Protein AF-A0A1F9MXN6-F1 (afdb_monomer_lite)

Radius of gyration: 36.16 Å; chains: 1; bounding box: 51×99×86 Å

Secondary structure (DSSP, 8-state):
-GGGSSSTTTT-S-HHHHHHHHHHHHH-HHHHHHHHHHHHHHHHHHHS--PPPPHHHHHHHHHHHHHHHHHHHHHHHHS--------TTGGGSHHHHHHHHHHHHHHHHHHHHH-------PPPP-----PPP----------------PPPP--------------------------------------TT--------------HHHHHHTS-HHHHHHHHHHHHHHHHTTTTSSTT------

Structure (mmCIF, N/CA/C/O backbone):
data_AF-A0A1F9MXN6-F1
#
_entry.id   AF-A0A1F9MXN6-F1
#
loop_
_atom_site.group_PDB
_atom_site.id
_atom_site.type_symbol
_atom_site.label_atom_id
_atom_site.label_alt_id
_atom_site.label_comp_id
_atom_site.label_asym_id
_atom_site.label_entity_id
_atom_site.label_seq_id
_atom_site.pdbx_PDB_ins_code
_atom_site.Cartn_x
_atom_site.Cartn_y
_atom_site.Cartn_z
_atom_site.occupancy
_atom_site.B_iso_or_equiv
_atom_site.auth_seq_id
_atom_site.auth_comp_id
_atom_site.auth_asym_id
_atom_site.auth_atom_id
_atom_site.pdbx_PDB_model_num
ATOM 1 N N . MET A 1 1 ? 7.766 -8.437 19.315 1.00 79.19 1 MET A N 1
ATOM 2 C CA . MET A 1 1 ? 6.301 -8.504 19.088 1.00 79.19 1 MET A CA 1
ATOM 3 C C . MET A 1 1 ? 5.730 -7.128 18.770 1.00 79.19 1 MET A C 1
ATOM 5 O O . MET A 1 1 ? 5.005 -7.044 17.793 1.00 79.19 1 MET A O 1
ATOM 9 N N . GLN A 1 2 ? 6.093 -6.072 19.514 1.00 85.25 2 GLN A N 1
ATOM 10 C CA . GLN A 1 2 ? 5.586 -4.702 19.306 1.00 85.25 2 GLN A CA 1
ATOM 11 C C . GLN A 1 2 ? 5.748 -4.157 17.876 1.00 85.25 2 GLN A C 1
ATOM 13 O O . GLN A 1 2 ? 4.842 -3.487 17.404 1.00 85.25 2 GLN A O 1
ATOM 18 N N . ARG A 1 3 ? 6.822 -4.525 17.160 1.00 93.00 3 ARG A N 1
ATOM 19 C CA . ARG A 1 3 ? 7.052 -4.124 15.758 1.00 93.00 3 ARG A CA 1
ATOM 20 C C . ARG A 1 3 ? 5.885 -4.417 14.802 1.00 93.00 3 ARG A C 1
ATOM 22 O O . ARG A 1 3 ? 5.772 -3.705 13.831 1.00 93.00 3 ARG A O 1
ATOM 29 N N . TRP A 1 4 ? 5.069 -5.443 15.063 1.00 93.06 4 TRP A N 1
ATOM 30 C CA . TRP A 1 4 ? 4.001 -5.897 14.150 1.00 93.06 4 TRP A CA 1
ATOM 31 C C . TRP A 1 4 ? 2.590 -5.473 14.586 1.00 93.06 4 TRP A C 1
ATOM 33 O O . TRP A 1 4 ? 1.588 -5.944 14.044 1.00 93.06 4 TRP A O 1
ATOM 43 N N . LEU A 1 5 ? 2.495 -4.721 15.685 1.00 94.56 5 LEU A N 1
ATOM 44 C CA . LEU A 1 5 ? 1.218 -4.292 16.245 1.00 94.56 5 LEU A CA 1
ATOM 45 C C . LEU A 1 5 ? 0.561 -3.171 15.414 1.00 94.56 5 LEU A C 1
ATOM 47 O O . LEU A 1 5 ? -0.660 -3.247 15.270 1.00 94.56 5 LEU A O 1
ATOM 51 N N . PRO A 1 6 ? 1.316 -2.193 14.857 1.00 94.12 6 PRO A N 1
ATOM 52 C CA . PRO A 1 6 ? 0.780 -1.146 13.985 1.00 94.12 6 PRO A CA 1
ATOM 53 C C . PRO A 1 6 ? 0.104 -1.653 12.712 1.00 94.12 6 PRO A C 1
ATOM 55 O O . PRO A 1 6 ? -0.930 -1.120 12.350 1.00 94.12 6 PRO A O 1
ATOM 58 N 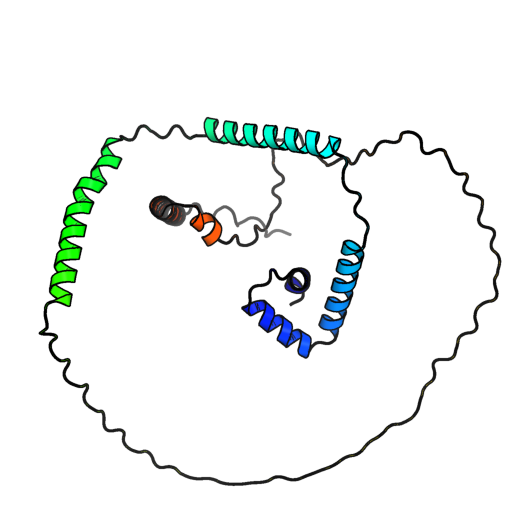N . GLU A 1 7 ? 0.627 -2.707 12.084 1.00 94.19 7 GLU A N 1
ATOM 59 C CA . GLU A 1 7 ? 0.155 -3.217 10.787 1.00 94.19 7 GLU A CA 1
ATOM 60 C C . GLU A 1 7 ? -1.012 -4.218 10.928 1.00 94.19 7 GLU A C 1
ATOM 62 O O . GLU A 1 7 ? -1.694 -4.584 9.968 1.00 94.19 7 GLU A O 1
ATOM 67 N N . TYR A 1 8 ? -1.268 -4.709 12.146 1.00 93.62 8 TYR A N 1
ATOM 68 C CA . TYR A 1 8 ? -2.335 -5.679 12.405 1.00 93.62 8 TYR A CA 1
ATOM 69 C C . TYR A 1 8 ? -3.768 -5.156 12.146 1.00 93.62 8 TYR A C 1
ATOM 71 O O . TYR A 1 8 ? -4.585 -5.940 11.650 1.00 93.62 8 TYR A O 1
ATOM 79 N N . PRO A 1 9 ? -4.133 -3.901 12.488 1.00 93.12 9 PRO A N 1
ATOM 80 C CA . PRO A 1 9 ? -5.442 -3.320 12.184 1.00 93.12 9 PRO A CA 1
ATOM 81 C C . PRO A 1 9 ? -5.695 -3.126 10.687 1.00 93.12 9 PRO A C 1
ATOM 83 O O . PRO A 1 9 ? -6.852 -3.218 10.277 1.00 93.12 9 PRO A O 1
ATOM 86 N N . ASP A 1 10 ? -4.642 -2.887 9.903 1.00 91.75 10 ASP A N 1
ATOM 87 C CA . ASP A 1 10 ? -4.740 -2.623 8.462 1.00 91.75 10 ASP A CA 1
ATOM 88 C C . ASP A 1 10 ? -4.922 -3.914 7.656 1.00 91.75 10 ASP A C 1
ATOM 90 O O . ASP A 1 10 ? -5.572 -3.927 6.615 1.00 91.75 10 ASP A O 1
ATOM 94 N N . GLY A 1 11 ? -4.481 -5.045 8.215 1.00 92.19 11 GLY A N 1
ATOM 95 C CA . GLY A 1 11 ? -4.721 -6.371 7.651 1.00 92.19 11 GLY A CA 1
ATOM 96 C C . GLY A 1 11 ? -3.603 -6.880 6.745 1.00 92.19 11 GLY A C 1
ATOM 97 O O . GLY A 1 11 ? -3.696 -8.024 6.300 1.00 92.19 11 GLY A O 1
ATOM 98 N N . ASP A 1 12 ? -2.531 -6.106 6.581 1.00 93.75 12 ASP A N 1
ATOM 99 C CA . ASP A 1 12 ? -1.395 -6.396 5.694 1.00 93.75 12 ASP A CA 1
ATOM 100 C C . ASP A 1 12 ? -0.398 -7.425 6.261 1.00 93.75 12 ASP A C 1
ATOM 102 O O . ASP A 1 12 ? 0.612 -7.760 5.642 1.00 93.75 12 ASP A O 1
ATOM 106 N N . LEU A 1 13 ? -0.670 -7.986 7.445 1.00 95.44 13 LEU A N 1
ATOM 107 C CA . LEU A 1 13 ? 0.204 -8.986 8.057 1.00 95.44 13 LEU A CA 1
ATOM 108 C C . LEU A 1 13 ? 0.094 -10.365 7.368 1.00 95.44 13 LEU A C 1
ATOM 110 O O . LEU A 1 13 ? -1.014 -10.915 7.287 1.00 95.44 13 LEU A O 1
ATOM 114 N N . PRO A 1 14 ? 1.222 -11.027 7.024 1.00 93.94 14 PRO A N 1
ATOM 115 C CA . PRO A 1 14 ? 1.213 -12.405 6.538 1.00 93.94 14 PRO A CA 1
ATOM 116 C C . PRO A 1 14 ? 0.515 -13.368 7.511 1.00 93.94 14 PRO A C 1
ATOM 118 O O . PRO A 1 14 ? 0.623 -13.238 8.737 1.00 93.94 14 PRO A O 1
ATOM 121 N N . ALA A 1 15 ? -0.161 -14.391 6.976 1.00 93.75 15 ALA A N 1
ATOM 122 C CA . ALA A 1 15 ? -1.022 -15.296 7.750 1.00 93.75 15 ALA A CA 1
ATOM 123 C C . ALA A 1 15 ? -0.316 -15.953 8.955 1.00 93.75 15 ALA A C 1
ATOM 125 O O . ALA A 1 15 ? -0.902 -16.063 10.037 1.00 93.75 15 ALA A O 1
ATOM 126 N N . PHE A 1 16 ? 0.956 -16.334 8.794 1.00 94.44 16 PHE A N 1
ATOM 127 C CA . PHE A 1 16 ? 1.779 -16.898 9.867 1.00 94.44 16 PHE A CA 1
ATOM 128 C C . PHE A 1 16 ? 1.922 -15.935 11.058 1.00 94.44 16 PHE A C 1
ATOM 130 O O . PHE A 1 16 ? 1.649 -16.303 12.206 1.00 94.44 16 PHE A O 1
ATOM 137 N N . TRP A 1 17 ? 2.290 -14.679 10.789 1.00 95.31 17 TRP A N 1
ATOM 138 C CA . TRP A 1 17 ? 2.460 -13.654 11.819 1.00 95.31 17 TRP A CA 1
ATOM 139 C C . TRP A 1 17 ? 1.136 -13.287 12.473 1.00 95.31 17 TRP A C 1
ATOM 141 O O . TRP A 1 17 ? 1.072 -13.161 13.696 1.00 95.31 17 TRP A O 1
ATOM 151 N N . LYS A 1 18 ? 0.057 -13.223 11.687 1.00 96.06 18 LYS A N 1
ATOM 152 C CA . LYS A 1 18 ? -1.298 -12.979 12.188 1.00 96.06 18 LYS A CA 1
ATOM 153 C C . LYS A 1 18 ? -1.726 -14.039 13.207 1.00 96.06 18 LYS A C 1
ATOM 155 O O . LYS A 1 18 ? -2.234 -13.698 14.275 1.00 96.06 18 LYS A O 1
ATOM 160 N N . GLY A 1 19 ? -1.475 -15.319 12.917 1.00 95.88 19 GLY A N 1
ATOM 161 C CA . GLY A 1 19 ? -1.758 -16.426 13.837 1.00 95.88 19 GLY A CA 1
ATOM 162 C C . GLY A 1 19 ? -0.940 -16.343 15.128 1.00 95.88 19 GLY A C 1
ATOM 163 O O . GLY A 1 19 ? -1.490 -16.451 16.229 1.00 95.88 19 GLY A O 1
ATOM 164 N N . ARG A 1 20 ? 0.365 -16.074 15.005 1.00 96.69 20 ARG A N 1
ATOM 165 C CA . ARG A 1 20 ? 1.271 -15.929 16.152 1.00 96.69 20 ARG A CA 1
ATOM 166 C C . ARG A 1 20 ? 0.891 -14.745 17.047 1.00 96.69 20 ARG A C 1
ATOM 168 O O . ARG A 1 20 ? 0.845 -14.898 18.269 1.00 96.69 20 ARG A O 1
ATOM 175 N N . LEU A 1 21 ? 0.575 -13.593 16.457 1.00 96.69 21 LEU A N 1
ATOM 176 C CA . LEU A 1 21 ? 0.148 -12.397 17.182 1.00 96.69 21 LEU A CA 1
ATOM 177 C C . LEU A 1 21 ? -1.208 -12.618 17.864 1.00 96.69 21 LEU A C 1
ATOM 179 O O . LEU A 1 21 ? -1.349 -12.309 19.044 1.00 96.69 21 LEU A O 1
ATOM 183 N N . LYS A 1 22 ? -2.176 -13.247 17.182 1.00 96.94 22 LYS A N 1
ATOM 184 C CA . LYS A 1 22 ? -3.479 -13.606 17.767 1.00 96.94 22 LYS A CA 1
ATOM 185 C C . LYS A 1 22 ? -3.333 -14.526 18.982 1.00 96.94 22 LYS A C 1
ATOM 187 O O . LYS A 1 22 ? -3.978 -14.292 20.002 1.00 96.94 22 LYS A O 1
ATOM 192 N N . SER A 1 23 ? -2.464 -15.535 18.897 1.00 97.12 23 SER A N 1
ATOM 193 C CA . SER A 1 23 ? -2.153 -16.415 20.032 1.00 97.12 23 SER A CA 1
ATOM 194 C C . SER A 1 23 ? -1.547 -15.634 21.206 1.00 97.12 23 SER A C 1
ATOM 196 O O . SER A 1 23 ? -1.995 -15.768 22.346 1.00 97.12 23 SER A O 1
ATOM 198 N N . HIS A 1 24 ? -0.588 -14.741 20.938 1.00 97.19 24 HIS A N 1
ATOM 199 C CA . HIS A 1 24 ? 0.025 -13.902 21.971 1.00 97.19 24 HIS A CA 1
ATOM 200 C C . HIS A 1 24 ? -0.983 -12.955 22.641 1.00 97.19 24 HIS A C 1
ATOM 202 O O . HIS A 1 24 ? -1.020 -12.859 23.868 1.00 97.19 24 HIS A O 1
ATOM 208 N N . LEU A 1 25 ? -1.854 -12.314 21.857 1.00 96.94 25 LEU A N 1
ATOM 209 C CA . LEU A 1 25 ? -2.923 -11.450 22.362 1.00 96.94 25 LEU A CA 1
ATOM 210 C C . LEU A 1 25 ? -3.921 -12.207 23.248 1.00 96.94 25 LEU A C 1
ATOM 212 O O . LEU A 1 25 ? -4.530 -11.593 24.119 1.00 96.94 25 LEU A O 1
ATOM 216 N N . GLY A 1 26 ? -4.066 -13.527 23.093 1.00 97.69 26 GLY A N 1
ATOM 217 C CA . GLY A 1 26 ? -4.844 -14.361 24.016 1.00 97.69 26 GLY A CA 1
ATOM 218 C C . GLY A 1 26 ? -4.256 -14.402 25.432 1.00 97.69 26 GLY A C 1
ATOM 219 O O . GLY A 1 26 ? -4.997 -14.387 26.414 1.00 97.69 26 GLY A O 1
ATOM 220 N N . HIS A 1 27 ? -2.930 -14.337 25.553 1.00 98.00 27 HIS A N 1
ATOM 221 C CA . HIS A 1 27 ? -2.216 -14.548 26.815 1.00 98.00 27 HIS A CA 1
ATOM 222 C C . HIS A 1 27 ? -1.689 -13.253 27.454 1.00 98.00 27 HIS A C 1
ATOM 224 O O . HIS A 1 27 ? -1.569 -13.184 28.673 1.00 98.00 27 HIS A O 1
ATOM 230 N N . CYS A 1 28 ? -1.410 -12.207 26.667 1.00 98.19 28 CYS A N 1
ATOM 231 C CA . CYS A 1 28 ? -0.792 -10.973 27.158 1.00 98.19 28 CYS A CA 1
ATOM 232 C C . CYS A 1 28 ? -1.803 -9.810 27.285 1.00 98.19 28 CYS A C 1
ATOM 234 O O . CYS A 1 28 ? -2.196 -9.227 26.270 1.00 98.19 28 CYS A O 1
ATOM 236 N N . PRO A 1 29 ? -2.212 -9.405 28.506 1.00 97.94 29 PRO A N 1
ATOM 237 C CA . PRO A 1 29 ? -3.132 -8.281 28.701 1.00 97.94 29 PRO A CA 1
ATOM 238 C C . PRO A 1 29 ? -2.519 -6.913 28.370 1.00 97.94 29 PRO A C 1
ATOM 240 O O . PRO A 1 29 ? -3.255 -5.995 28.016 1.00 97.94 29 PRO A O 1
ATOM 243 N N . ALA A 1 30 ? -1.195 -6.751 28.466 1.00 97.12 30 ALA A N 1
ATOM 244 C CA . ALA A 1 30 ? -0.524 -5.500 28.106 1.00 97.12 30 ALA A CA 1
ATOM 245 C C . ALA A 1 30 ? -0.657 -5.213 26.602 1.00 97.12 30 ALA A C 1
ATOM 247 O O . ALA A 1 30 ? -1.208 -4.181 26.232 1.00 97.12 30 ALA A O 1
ATOM 248 N N . CYS A 1 31 ? -0.304 -6.180 25.748 1.00 96.81 31 CYS A N 1
ATOM 249 C CA . CYS A 1 31 ? -0.429 -6.035 24.294 1.00 96.81 31 CYS A CA 1
ATOM 250 C C . CYS A 1 31 ? -1.886 -5.878 23.829 1.00 96.81 31 CYS A C 1
ATOM 252 O O . CYS A 1 31 ? -2.143 -5.223 22.824 1.00 96.81 31 CYS A O 1
ATOM 254 N N . ARG A 1 32 ? -2.866 -6.434 24.561 1.00 97.50 32 ARG A N 1
ATOM 255 C CA . ARG A 1 32 ? -4.290 -6.171 24.280 1.00 97.50 32 ARG A CA 1
ATOM 256 C C . ARG A 1 32 ? -4.677 -4.713 24.520 1.00 97.50 32 ARG A C 1
ATOM 258 O O . ARG A 1 32 ? -5.454 -4.176 23.738 1.00 97.50 32 ARG A O 1
ATOM 265 N N . ARG A 1 33 ? -4.160 -4.089 25.585 1.00 98.06 33 ARG A N 1
ATOM 266 C CA . ARG A 1 33 ? -4.406 -2.668 25.877 1.00 98.06 33 ARG A CA 1
ATOM 267 C C . ARG A 1 33 ? -3.767 -1.770 24.822 1.00 98.06 33 ARG A C 1
ATOM 269 O O . ARG A 1 33 ? -4.440 -0.878 24.326 1.00 98.06 33 ARG A O 1
ATOM 276 N N . GLU A 1 34 ? -2.528 -2.061 24.428 1.00 97.25 34 GLU A N 1
ATOM 277 C CA . GLU A 1 34 ? -1.847 -1.342 23.339 1.00 97.25 34 GLU A CA 1
ATOM 278 C C . GLU A 1 34 ? -2.629 -1.442 22.022 1.00 97.25 34 GLU A C 1
ATOM 280 O O . GLU A 1 34 ? -2.890 -0.431 21.378 1.00 97.25 34 GLU A O 1
ATOM 285 N N . LEU A 1 35 ? -3.089 -2.645 21.655 1.00 97.25 35 LEU A N 1
ATOM 286 C CA . LEU A 1 35 ? -3.890 -2.832 20.445 1.00 97.25 35 LEU A CA 1
ATOM 287 C C . LEU A 1 35 ? -5.232 -2.087 20.507 1.00 97.25 35 LEU A C 1
ATOM 289 O O . LEU A 1 35 ? -5.705 -1.597 19.485 1.00 97.25 35 LEU A O 1
ATOM 293 N N . ALA A 1 36 ? -5.870 -2.028 21.679 1.00 97.69 36 ALA A N 1
ATOM 294 C CA . ALA A 1 36 ? -7.111 -1.281 21.860 1.00 97.69 36 ALA A CA 1
ATOM 295 C C . ALA A 1 36 ? -6.887 0.228 21.680 1.00 97.69 36 ALA A C 1
ATOM 297 O O . ALA A 1 36 ? -7.623 0.848 20.919 1.00 97.69 36 ALA A O 1
ATOM 298 N N . ALA A 1 37 ? -5.835 0.777 22.294 1.00 97.06 37 ALA A N 1
ATOM 299 C CA . ALA A 1 37 ? -5.459 2.182 22.143 1.00 97.06 37 ALA A CA 1
ATOM 300 C C . ALA A 1 37 ? -5.129 2.530 20.682 1.00 97.06 37 ALA A C 1
ATOM 302 O O . ALA A 1 37 ? -5.608 3.530 20.156 1.00 97.06 37 ALA A O 1
ATOM 303 N N . LEU A 1 38 ? -4.381 1.670 19.983 1.00 97.12 38 LEU A N 1
ATOM 304 C CA . LEU A 1 38 ? -4.080 1.867 18.564 1.00 97.12 38 LEU A CA 1
ATOM 305 C C . LEU A 1 38 ? -5.356 1.887 17.708 1.00 97.12 38 LEU A C 1
ATOM 307 O O . LEU A 1 38 ? -5.524 2.755 16.856 1.00 97.12 38 LEU A O 1
ATOM 311 N N . LYS A 1 39 ? -6.284 0.952 17.950 1.00 96.69 39 LYS A N 1
ATOM 312 C CA . LYS A 1 39 ? -7.571 0.911 17.240 1.00 96.69 39 LYS A CA 1
ATOM 313 C C . LYS A 1 39 ? -8.420 2.150 17.495 1.00 96.69 39 LYS A C 1
ATOM 315 O O . LYS A 1 39 ? -9.106 2.592 16.580 1.00 96.69 39 LYS A O 1
ATOM 320 N N . GLU A 1 40 ? -8.384 2.687 18.709 1.00 97.75 40 GLU A N 1
ATOM 321 C CA . GLU A 1 40 ? -9.074 3.926 19.063 1.00 97.75 40 GLU A CA 1
ATOM 322 C C . GLU A 1 40 ? -8.507 5.120 18.286 1.00 97.75 40 GLU A C 1
ATOM 324 O O . GLU A 1 40 ? -9.274 5.857 17.672 1.00 97.75 40 GLU A O 1
ATOM 329 N N . VAL A 1 41 ? -7.179 5.254 18.208 1.00 97.12 41 VAL A N 1
ATOM 330 C CA . VAL A 1 41 ? -6.522 6.302 17.406 1.00 97.12 41 VAL A CA 1
ATOM 331 C C . VAL A 1 41 ? -6.873 6.168 15.923 1.00 97.12 41 VAL A C 1
ATOM 333 O O . VAL A 1 41 ? -7.276 7.145 15.296 1.00 97.12 41 VAL A O 1
ATOM 336 N N . VAL A 1 42 ? -6.793 4.958 15.359 1.00 96.44 42 VAL A N 1
ATOM 337 C CA . VAL A 1 42 ? -7.165 4.710 13.955 1.00 96.44 42 VAL A CA 1
ATOM 338 C C . VAL A 1 42 ? -8.638 5.043 13.707 1.00 96.44 42 VAL A C 1
ATOM 340 O O . VAL A 1 42 ? -8.971 5.630 12.678 1.00 96.44 42 VAL A O 1
ATOM 343 N N . ALA A 1 43 ? -9.531 4.701 14.639 1.00 96.56 43 ALA A N 1
ATOM 344 C CA . ALA A 1 43 ? -10.943 5.050 14.540 1.00 96.56 43 ALA A CA 1
ATOM 345 C C . ALA A 1 43 ? -11.162 6.569 14.602 1.00 96.56 43 ALA A C 1
ATOM 347 O O . ALA A 1 43 ? -11.947 7.090 13.814 1.00 96.56 43 ALA A O 1
ATOM 348 N N . ALA A 1 44 ? -10.443 7.280 15.475 1.00 97.25 44 ALA A N 1
ATOM 349 C CA . ALA A 1 44 ? -10.510 8.734 15.579 1.00 97.25 44 ALA A CA 1
ATOM 350 C C . ALA A 1 44 ? -10.039 9.425 14.289 1.00 97.25 44 ALA A C 1
ATOM 352 O O . ALA A 1 44 ? -10.714 10.328 13.803 1.00 97.25 44 ALA A O 1
ATOM 353 N N . ILE A 1 45 ? -8.938 8.955 13.690 1.00 96.62 45 ILE A N 1
ATOM 354 C CA . ILE A 1 45 ? -8.433 9.473 12.408 1.00 96.62 45 ILE A CA 1
ATOM 355 C C . ILE A 1 45 ? -9.438 9.203 11.283 1.00 96.62 45 ILE A C 1
ATOM 357 O O . ILE A 1 45 ? -9.741 10.102 10.507 1.00 96.62 45 ILE A O 1
ATOM 361 N N . LYS A 1 46 ? -10.008 7.993 11.210 1.00 95.12 46 LYS A N 1
ATOM 362 C CA . LYS A 1 46 ? -11.012 7.637 10.187 1.00 95.12 46 LYS A CA 1
ATOM 363 C C . LYS A 1 46 ? -12.332 8.395 10.342 1.00 95.12 46 LYS A C 1
ATOM 365 O O . LYS A 1 46 ? -13.039 8.577 9.357 1.00 95.12 46 LYS A O 1
ATOM 370 N N . ALA A 1 47 ? -12.682 8.792 11.563 1.00 96.81 47 ALA A N 1
ATOM 371 C CA . ALA A 1 47 ? -13.879 9.575 11.845 1.00 96.81 47 ALA A CA 1
ATOM 372 C C . ALA A 1 47 ? -13.681 11.080 11.609 1.00 96.81 47 ALA A C 1
ATOM 374 O O . ALA A 1 47 ? -14.669 11.812 11.532 1.00 96.81 47 ALA A O 1
ATOM 375 N N . ALA A 1 48 ? -12.435 11.553 11.511 1.00 97.50 48 ALA A N 1
ATOM 376 C CA . ALA A 1 48 ? -12.159 12.951 11.230 1.00 97.50 48 ALA A CA 1
ATOM 377 C C . ALA A 1 48 ? -12.670 13.302 9.819 1.00 97.50 48 ALA A C 1
ATOM 379 O O . ALA A 1 48 ? -12.333 12.606 8.858 1.00 97.50 48 ALA A O 1
ATOM 380 N N . PRO A 1 49 ? -13.488 14.360 9.663 1.00 95.56 49 PRO A N 1
ATOM 381 C CA . PRO A 1 49 ? -13.945 14.784 8.349 1.00 95.56 49 PRO A CA 1
ATOM 382 C C . PRO A 1 49 ? -12.744 15.279 7.541 1.00 95.56 49 PRO A C 1
ATOM 384 O O . PRO A 1 49 ? -12.168 16.324 7.839 1.00 95.56 49 PRO A O 1
ATOM 387 N N . VAL A 1 50 ? -12.360 14.523 6.516 1.00 95.88 50 VAL A N 1
ATOM 388 C CA . VAL A 1 50 ? -11.372 14.966 5.533 1.00 95.88 50 VAL A CA 1
ATOM 389 C C . VAL A 1 50 ? -12.116 15.807 4.506 1.00 95.88 50 VAL A C 1
ATOM 391 O O . VAL A 1 50 ? -13.006 15.303 3.822 1.00 95.88 50 VAL A O 1
ATOM 394 N N . ALA A 1 51 ? -11.796 17.100 4.435 1.00 94.00 51 ALA A N 1
ATOM 395 C CA . ALA A 1 51 ? -12.357 17.972 3.415 1.00 94.00 51 ALA A CA 1
ATOM 396 C C . ALA A 1 51 ? -11.956 17.444 2.033 1.00 94.00 51 ALA A C 1
ATOM 398 O O . ALA A 1 51 ? -10.771 17.233 1.767 1.00 94.00 51 ALA A O 1
ATOM 399 N N . GLU A 1 52 ? -12.942 17.212 1.169 1.00 94.31 52 GLU A N 1
ATOM 400 C CA . GLU A 1 52 ? -12.670 16.807 -0.203 1.00 94.31 52 GLU A CA 1
ATOM 401 C C . GLU A 1 52 ? -11.958 17.967 -0.916 1.00 94.31 52 GLU A C 1
ATOM 403 O O . GLU A 1 52 ? -12.483 19.088 -0.928 1.00 94.31 52 GLU A O 1
ATOM 408 N N . PRO A 1 53 ? -10.748 17.751 -1.462 1.00 95.00 53 PRO A N 1
ATOM 409 C CA . PRO A 1 53 ? -10.047 18.808 -2.167 1.00 95.00 53 PRO A CA 1
ATOM 410 C C . PRO A 1 53 ? -10.868 19.247 -3.384 1.00 95.00 53 PRO A C 1
ATOM 412 O O . PRO A 1 53 ? -11.431 18.423 -4.107 1.00 95.00 53 PRO A O 1
ATOM 415 N N . GLY A 1 54 ? -10.945 20.562 -3.604 1.00 96.69 54 GLY A N 1
ATOM 416 C CA . GLY A 1 54 ? -11.706 21.135 -4.713 1.00 96.69 54 GLY A CA 1
ATOM 417 C C . GLY A 1 54 ? -11.187 20.685 -6.089 1.00 96.69 54 GLY A C 1
ATOM 418 O O . GLY A 1 54 ? -10.052 20.222 -6.210 1.00 96.69 54 GLY A O 1
ATOM 419 N N . PRO A 1 55 ? -11.979 20.859 -7.161 1.00 97.38 55 PRO A N 1
ATOM 420 C CA . PRO A 1 55 ? -11.610 20.409 -8.508 1.00 97.38 55 PRO A CA 1
ATOM 421 C C . PRO A 1 55 ? -10.299 21.028 -9.024 1.00 97.38 55 PRO A C 1
ATOM 423 O O . PRO A 1 55 ? -9.556 20.367 -9.748 1.00 97.38 55 PRO A O 1
ATOM 426 N N . GLU A 1 56 ? -9.979 22.257 -8.609 1.00 97.25 56 GLU A N 1
ATOM 427 C CA . GLU A 1 56 ? -8.730 22.950 -8.963 1.00 97.25 56 GLU A CA 1
ATOM 428 C C . GLU A 1 56 ? -7.481 22.191 -8.491 1.00 97.25 56 GLU A C 1
ATOM 430 O O . GLU A 1 56 ? -6.518 22.050 -9.246 1.00 97.25 56 GLU A O 1
ATOM 435 N N . PHE A 1 57 ? -7.523 21.612 -7.284 1.00 97.81 57 PHE A N 1
ATOM 436 C CA . PHE A 1 57 ? -6.418 20.816 -6.746 1.00 97.81 57 PHE A CA 1
ATOM 437 C C . PHE A 1 57 ? -6.127 19.600 -7.630 1.00 97.81 57 PHE A C 1
ATOM 439 O O . PHE A 1 57 ? -4.974 19.318 -7.946 1.00 97.81 57 PHE A O 1
ATOM 446 N N . TRP A 1 58 ? -7.166 18.892 -8.077 1.00 97.19 58 TRP A N 1
ATOM 447 C CA . TRP A 1 58 ? -7.001 17.703 -8.915 1.00 97.19 58 TRP A CA 1
ATOM 448 C C . TRP A 1 58 ? -6.465 18.033 -10.308 1.00 97.19 58 TRP A C 1
ATOM 450 O O . TRP A 1 58 ? -5.671 17.267 -10.863 1.00 97.19 58 TRP A O 1
ATOM 460 N N . MET A 1 59 ? -6.857 19.177 -10.874 1.00 97.31 59 MET A N 1
ATOM 461 C CA . MET A 1 59 ? -6.306 19.652 -12.146 1.00 97.31 59 MET A CA 1
ATOM 462 C C . MET A 1 59 ? -4.815 19.979 -12.020 1.00 97.31 59 MET A C 1
ATOM 464 O O . MET A 1 59 ? -4.023 19.578 -12.873 1.00 97.31 59 MET A O 1
ATOM 468 N N . GLU A 1 60 ? -4.409 20.641 -10.938 1.00 97.88 60 GLU A N 1
ATOM 469 C CA . GLU A 1 60 ? -2.998 20.935 -10.693 1.00 97.88 60 GLU A CA 1
ATOM 470 C C . GLU A 1 60 ? -2.177 19.674 -10.396 1.00 97.88 60 GLU A C 1
ATOM 472 O O . GLU A 1 60 ? -1.132 19.465 -11.018 1.00 97.88 60 GLU A O 1
ATOM 477 N N . PHE A 1 61 ? -2.676 18.797 -9.522 1.00 97.69 61 PHE A N 1
ATOM 478 C CA . PHE A 1 61 ? -2.020 17.540 -9.167 1.00 97.69 61 PHE A CA 1
ATOM 479 C C . PHE A 1 61 ? -1.833 16.632 -10.384 1.00 97.69 61 PHE A C 1
ATOM 481 O O . PHE A 1 61 ? -0.744 16.109 -10.613 1.00 97.69 61 PHE A O 1
ATOM 488 N N . SER A 1 62 ? -2.876 16.464 -11.203 1.00 96.88 62 SER A N 1
ATOM 489 C CA . SER A 1 62 ? -2.779 15.646 -12.414 1.00 96.88 62 SER A CA 1
ATOM 490 C C . SER A 1 62 ? -1.778 16.231 -13.407 1.00 96.88 62 SER A C 1
ATOM 492 O O . SER A 1 62 ? -0.979 15.479 -13.964 1.00 96.88 62 SER A O 1
ATOM 494 N N . ARG A 1 63 ? -1.751 17.554 -13.600 1.00 98.06 63 ARG A N 1
ATOM 495 C CA . ARG A 1 63 ? -0.748 18.218 -14.443 1.00 98.06 63 ARG A CA 1
ATOM 496 C C . ARG A 1 63 ? 0.674 17.967 -13.938 1.00 98.06 63 ARG A C 1
ATOM 498 O O . ARG A 1 63 ? 1.527 17.579 -14.734 1.00 98.06 63 ARG A O 1
ATOM 505 N N . ASP A 1 64 ? 0.925 18.160 -12.644 1.00 98.12 64 ASP A N 1
ATOM 506 C CA . ASP A 1 64 ? 2.244 17.924 -12.041 1.00 98.12 64 ASP A CA 1
ATOM 507 C C . ASP A 1 64 ? 2.672 16.452 -12.169 1.00 98.12 64 ASP A C 1
ATOM 509 O O . ASP A 1 64 ? 3.794 16.157 -12.584 1.00 98.12 64 ASP A O 1
ATOM 513 N N . LEU A 1 65 ? 1.750 15.516 -11.927 1.00 98.00 65 LEU A N 1
ATOM 514 C CA . LEU A 1 65 ? 2.002 14.086 -12.089 1.00 98.00 65 LEU A CA 1
ATOM 515 C C . LEU A 1 65 ? 2.392 13.729 -13.533 1.00 98.00 65 LEU A C 1
ATOM 517 O O . LEU A 1 65 ? 3.360 12.997 -13.737 1.00 98.00 65 LEU A O 1
ATOM 521 N N . HIS A 1 66 ? 1.694 14.268 -14.539 1.00 97.50 66 HIS A N 1
ATOM 522 C CA . HIS A 1 66 ? 2.037 14.039 -15.948 1.00 97.50 66 HIS A CA 1
ATOM 523 C C . HIS A 1 66 ? 3.419 14.597 -16.302 1.00 97.50 66 HIS A C 1
ATOM 525 O O . HIS A 1 66 ? 4.179 13.935 -17.008 1.00 97.50 66 HIS A O 1
ATOM 531 N N . LEU A 1 67 ? 3.770 15.785 -15.802 1.00 97.44 67 LEU A N 1
ATOM 532 C CA . LEU A 1 67 ? 5.089 16.378 -16.035 1.00 97.44 67 LEU A CA 1
ATOM 533 C C . LEU A 1 67 ? 6.207 15.543 -15.397 1.00 97.44 67 LEU A C 1
ATOM 535 O O . LEU A 1 67 ? 7.246 15.328 -16.025 1.00 97.44 67 LEU A O 1
ATOM 539 N N . LYS A 1 68 ? 5.989 15.025 -14.182 1.00 96.88 68 LYS A N 1
ATOM 540 C CA . LYS A 1 68 ? 6.938 14.133 -13.499 1.00 96.88 68 LYS A CA 1
ATOM 541 C C . LYS A 1 68 ? 7.100 12.801 -14.229 1.00 96.88 68 LYS A C 1
ATOM 543 O O . LYS A 1 68 ? 8.227 12.375 -14.460 1.00 96.88 68 LYS A O 1
ATOM 548 N N . LEU A 1 69 ? 6.002 12.178 -14.658 1.00 96.69 69 LEU A N 1
ATOM 549 C CA . LEU A 1 69 ? 6.049 10.938 -15.440 1.00 96.69 69 LEU A CA 1
ATOM 550 C C . LEU A 1 69 ? 6.753 11.136 -16.789 1.00 96.69 69 LEU A C 1
ATOM 552 O O . LEU A 1 69 ? 7.577 10.308 -17.171 1.00 96.69 69 LEU A O 1
ATOM 556 N N . ALA A 1 70 ? 6.487 12.248 -17.482 1.00 95.62 70 ALA A N 1
ATOM 557 C CA . ALA A 1 70 ? 7.174 12.584 -18.726 1.00 95.62 70 ALA A CA 1
ATOM 558 C C . ALA A 1 70 ? 8.683 12.764 -18.508 1.00 95.62 70 ALA A C 1
ATOM 560 O O . ALA A 1 70 ? 9.481 12.276 -19.305 1.00 95.62 70 ALA A O 1
ATOM 561 N N . ARG A 1 71 ? 9.092 13.406 -17.407 1.00 96.06 71 ARG A N 1
ATOM 562 C CA . ARG A 1 71 ? 10.509 13.553 -17.054 1.00 96.06 71 ARG A CA 1
ATOM 563 C C . ARG A 1 71 ? 11.184 12.203 -16.834 1.00 96.06 71 ARG A C 1
ATOM 565 O O . ARG A 1 71 ? 12.204 11.953 -17.462 1.00 96.06 71 ARG A O 1
ATOM 572 N N . VAL A 1 72 ? 10.595 11.323 -16.022 1.00 94.94 72 VAL A N 1
ATOM 573 C CA . VAL A 1 72 ? 11.149 9.980 -15.769 1.00 94.94 72 VAL A CA 1
ATOM 574 C C . VAL A 1 72 ? 11.228 9.164 -17.065 1.00 94.94 72 VAL A C 1
ATOM 576 O O . VAL A 1 72 ? 12.216 8.470 -17.304 1.00 94.94 72 VAL A O 1
ATOM 579 N N . ALA A 1 73 ? 10.232 9.277 -17.950 1.00 92.94 73 ALA A N 1
ATOM 580 C CA . ALA A 1 73 ? 10.268 8.640 -19.266 1.00 92.94 73 ALA A CA 1
ATOM 581 C C . ALA A 1 73 ? 11.418 9.177 -20.138 1.00 92.94 73 ALA A C 1
ATOM 583 O O . ALA A 1 73 ? 12.114 8.403 -20.789 1.00 92.94 73 ALA A O 1
ATOM 584 N N . HIS A 1 74 ? 11.668 10.487 -20.122 1.00 90.94 74 HIS A N 1
ATOM 585 C CA . HIS A 1 74 ? 12.798 11.072 -20.840 1.00 90.94 74 HIS A CA 1
ATOM 586 C C . HIS A 1 74 ? 14.149 10.686 -20.234 1.00 90.94 74 HIS A C 1
ATOM 588 O O . HIS A 1 74 ? 15.058 10.344 -20.983 1.00 90.94 74 HIS A O 1
ATOM 594 N N . GLU A 1 75 ? 14.283 10.690 -18.909 1.00 89.75 75 GLU A N 1
ATOM 595 C CA . GLU A 1 75 ? 15.509 10.288 -18.213 1.00 89.75 75 GLU A CA 1
ATOM 596 C C . GLU A 1 75 ? 15.839 8.820 -18.477 1.00 89.75 75 GLU A C 1
ATOM 598 O O . GLU A 1 75 ? 16.966 8.507 -18.836 1.00 89.75 75 GLU A O 1
ATOM 603 N N . THR A 1 76 ? 14.858 7.919 -18.402 1.00 82.75 76 THR A N 1
ATOM 604 C CA . THR A 1 76 ? 15.062 6.499 -18.744 1.00 82.75 76 THR A CA 1
ATOM 605 C C . THR A 1 76 ? 15.405 6.289 -20.219 1.00 82.75 76 THR A C 1
ATOM 607 O O . THR A 1 76 ? 16.164 5.380 -20.550 1.00 82.75 76 THR A O 1
ATOM 610 N N . GLN A 1 77 ? 14.905 7.144 -21.113 1.00 81.44 77 GLN A N 1
ATOM 611 C CA . GLN A 1 77 ? 15.207 7.075 -22.541 1.00 81.44 77 GLN A CA 1
ATOM 612 C C . GLN A 1 77 ? 16.565 7.704 -22.903 1.00 81.44 77 GLN A C 1
ATOM 614 O O . GLN A 1 77 ? 17.200 7.263 -23.858 1.00 81.44 77 GLN A O 1
ATOM 619 N N . GLN A 1 78 ? 17.031 8.697 -22.141 1.00 75.38 78 GLN A N 1
ATOM 620 C CA . GLN A 1 78 ? 18.353 9.323 -22.293 1.00 75.38 78 GLN A CA 1
ATOM 621 C C . GLN A 1 78 ? 19.459 8.544 -21.576 1.00 75.38 78 GLN A C 1
ATOM 623 O O . GLN A 1 78 ? 20.579 8.477 -22.070 1.00 75.38 78 GLN A O 1
ATOM 628 N N . ALA A 1 79 ? 19.138 7.923 -20.443 1.00 67.00 79 ALA A N 1
ATOM 629 C CA . ALA A 1 79 ? 20.013 7.018 -19.712 1.00 67.00 79 ALA A CA 1
ATOM 630 C C . ALA A 1 79 ? 19.945 5.585 -20.248 1.00 67.00 79 ALA A C 1
ATOM 632 O O . ALA A 1 79 ? 20.506 4.687 -19.621 1.00 67.00 79 ALA A O 1
ATOM 633 N N . ALA A 1 80 ? 19.284 5.356 -21.393 1.00 49.22 80 ALA A N 1
ATOM 634 C CA . ALA A 1 80 ? 19.457 4.121 -22.133 1.00 49.22 80 ALA A CA 1
ATOM 635 C C . ALA A 1 80 ? 20.965 3.985 -22.381 1.00 49.22 80 ALA A C 1
ATOM 637 O O . ALA A 1 80 ? 21.515 4.782 -23.150 1.00 49.22 80 ALA A O 1
ATOM 638 N N . PRO A 1 81 ? 21.659 3.039 -21.709 1.00 56.75 81 PRO A N 1
ATOM 639 C CA . PRO A 1 81 ? 23.056 2.813 -21.998 1.00 56.75 81 PRO A CA 1
ATOM 640 C C . PRO A 1 81 ? 23.110 2.567 -23.493 1.00 56.75 81 PRO A C 1
ATOM 642 O O . PRO A 1 81 ? 22.230 1.888 -24.036 1.00 56.75 81 PRO A O 1
ATOM 645 N N . GLU A 1 82 ? 24.093 3.163 -24.154 1.00 57.25 82 GLU A N 1
ATOM 646 C CA . GLU A 1 82 ? 24.424 2.846 -25.530 1.00 57.25 82 GLU A CA 1
ATOM 647 C C . GLU A 1 82 ? 24.722 1.355 -25.549 1.00 57.25 82 GLU A C 1
ATOM 649 O O . GLU A 1 82 ? 25.844 0.918 -25.303 1.00 57.25 82 GLU A O 1
ATOM 654 N N . THR A 1 83 ? 23.668 0.550 -25.693 1.00 52.50 83 THR A N 1
ATOM 655 C CA . THR A 1 83 ? 23.783 -0.888 -25.716 1.00 52.50 83 THR A CA 1
ATOM 656 C C . THR A 1 83 ? 24.693 -1.106 -26.903 1.00 52.50 83 THR A C 1
ATOM 658 O O . THR A 1 83 ? 24.354 -0.677 -28.018 1.00 52.50 83 THR A O 1
ATOM 661 N N . PRO A 1 84 ? 25.910 -1.640 -26.682 1.00 52.12 84 PRO A N 1
ATOM 662 C CA . PRO A 1 84 ? 26.804 -1.876 -27.789 1.00 52.12 84 PRO A CA 1
ATOM 663 C C . PRO A 1 84 ? 25.981 -2.690 -28.776 1.00 52.12 84 PRO A C 1
ATOM 665 O O . PRO A 1 84 ? 25.240 -3.583 -28.360 1.00 52.12 84 PRO A O 1
ATOM 668 N N . ARG A 1 85 ? 26.031 -2.307 -30.055 1.00 53.88 85 ARG A N 1
ATOM 669 C CA . ARG A 1 85 ? 25.363 -2.970 -31.183 1.00 53.88 85 ARG A CA 1
ATOM 670 C C . ARG A 1 85 ? 25.880 -4.405 -31.337 1.00 53.88 85 ARG A C 1
ATOM 672 O O . ARG A 1 85 ? 26.388 -4.791 -32.388 1.00 53.88 85 ARG A O 1
ATOM 679 N N . ILE A 1 86 ? 25.766 -5.220 -30.297 1.00 56.22 86 ILE A N 1
ATOM 680 C CA . ILE A 1 86 ? 26.032 -6.642 -30.271 1.00 56.22 86 ILE A CA 1
ATOM 681 C C . ILE A 1 86 ? 24.789 -7.271 -30.884 1.00 56.22 86 ILE A C 1
ATOM 683 O O . ILE A 1 86 ? 23.929 -7.852 -30.239 1.00 56.22 86 ILE A O 1
ATOM 687 N N . SER A 1 87 ? 24.722 -7.040 -32.191 1.00 55.75 87 SER A N 1
ATOM 688 C CA . SER A 1 87 ? 24.355 -8.004 -33.195 1.00 55.75 87 SER A CA 1
ATOM 689 C C . SER A 1 87 ? 23.031 -8.715 -32.943 1.00 55.75 87 SER A C 1
ATOM 691 O O . SER A 1 87 ? 22.977 -9.785 -32.337 1.00 55.75 87 SER A O 1
ATOM 693 N N . LEU A 1 88 ? 21.989 -8.192 -33.600 1.00 57.97 88 LEU A N 1
ATOM 694 C CA . LEU A 1 88 ? 20.748 -8.899 -33.958 1.00 57.97 88 LEU A CA 1
ATOM 695 C C . LEU A 1 88 ? 20.972 -10.344 -34.468 1.00 57.97 88 LEU A C 1
ATOM 697 O O . LEU A 1 88 ? 20.026 -11.125 -34.561 1.00 57.97 88 LEU A O 1
ATOM 701 N N . TRP A 1 89 ? 22.205 -10.719 -34.816 1.00 58.03 89 TRP A N 1
ATOM 702 C CA . TRP A 1 89 ? 22.599 -12.078 -35.153 1.00 58.03 89 TRP A CA 1
ATOM 703 C C . TRP A 1 89 ? 22.478 -13.068 -33.980 1.00 58.03 89 TRP A C 1
ATOM 705 O O . TRP A 1 89 ? 22.063 -14.203 -34.207 1.00 58.03 89 TRP A O 1
ATOM 715 N N . TRP A 1 90 ? 22.759 -12.665 -32.732 1.00 58.62 90 TRP A N 1
ATOM 716 C CA . TRP A 1 90 ? 22.665 -13.569 -31.572 1.00 58.62 90 TRP A CA 1
ATOM 717 C C . TRP A 1 90 ? 21.216 -13.840 -31.152 1.00 58.62 90 TRP A C 1
ATOM 719 O O . TRP A 1 90 ? 20.910 -14.952 -30.734 1.00 58.62 90 TRP A O 1
ATOM 729 N N . SER A 1 91 ? 20.292 -12.898 -31.369 1.00 60.62 91 SER A N 1
ATOM 730 C CA . SER A 1 91 ? 18.853 -13.114 -31.137 1.00 60.62 91 SER A CA 1
ATOM 731 C C . SER A 1 91 ? 18.210 -14.079 -32.144 1.00 60.62 91 SER A C 1
ATOM 733 O O . SER A 1 91 ? 17.128 -14.599 -31.883 1.00 60.62 91 SER A O 1
ATOM 735 N N . ARG A 1 92 ? 18.866 -14.369 -33.281 1.00 59.47 92 ARG A N 1
ATOM 736 C CA . ARG A 1 92 ? 18.420 -15.397 -34.244 1.00 59.47 92 ARG A CA 1
ATOM 737 C C . ARG A 1 92 ? 19.006 -16.791 -33.986 1.00 59.47 92 ARG A C 1
ATOM 739 O O . ARG A 1 92 ? 18.459 -17.766 -34.493 1.00 59.47 92 ARG A O 1
ATOM 746 N N . LEU A 1 93 ? 20.065 -16.914 -33.182 1.00 59.00 93 LEU A N 1
ATOM 747 C CA . LEU A 1 93 ? 20.657 -18.208 -32.829 1.00 59.00 93 LEU A CA 1
ATOM 748 C C . LEU A 1 93 ? 19.798 -19.114 -31.917 1.00 59.00 93 LEU A C 1
ATOM 750 O O . LEU A 1 93 ? 19.829 -20.324 -32.149 1.00 59.00 93 LEU A O 1
ATOM 754 N N . PRO A 1 94 ? 19.004 -18.630 -30.933 1.00 60.03 94 PRO A N 1
ATOM 755 C CA . PRO A 1 94 ? 18.265 -19.541 -30.055 1.00 60.03 94 PRO A CA 1
ATOM 756 C C . PRO A 1 94 ? 17.188 -20.345 -30.798 1.00 60.03 94 PRO A C 1
ATOM 758 O O . PRO A 1 94 ? 16.909 -21.480 -30.417 1.00 60.03 94 PRO A O 1
ATOM 761 N N . TYR A 1 95 ? 16.649 -19.832 -31.911 1.00 62.41 95 TYR A N 1
ATOM 762 C CA . TYR A 1 95 ? 15.681 -20.570 -32.734 1.00 62.41 95 TYR A CA 1
ATOM 763 C C . TYR A 1 95 ? 16.293 -21.763 -33.485 1.00 62.41 95 TYR A C 1
ATOM 765 O O . TYR A 1 95 ? 15.585 -22.728 -33.765 1.00 62.41 95 TYR A O 1
ATOM 773 N N . LEU A 1 96 ? 17.600 -21.742 -33.768 1.00 63.97 96 LEU A N 1
ATOM 774 C CA . LEU A 1 96 ? 18.284 -22.850 -34.443 1.00 63.97 96 LEU A CA 1
ATOM 775 C C . LEU A 1 96 ? 18.667 -23.991 -33.485 1.00 63.97 96 LEU A C 1
ATOM 777 O O . LEU A 1 96 ? 18.828 -25.120 -33.942 1.00 63.97 96 LEU A O 1
ATOM 781 N N . LEU A 1 97 ? 18.758 -23.738 -32.171 1.00 62.22 97 LEU A N 1
ATOM 782 C CA . LEU A 1 97 ? 19.026 -24.780 -31.166 1.00 62.22 97 LEU A CA 1
ATOM 783 C C . LEU A 1 97 ? 17.785 -25.231 -30.377 1.00 62.22 97 LEU A C 1
ATOM 785 O O . LEU A 1 97 ? 17.745 -26.374 -29.926 1.00 62.22 97 LEU A O 1
ATOM 789 N N . GLY A 1 98 ? 16.756 -24.388 -30.235 1.00 65.19 98 GLY A N 1
ATOM 790 C CA . GLY A 1 98 ? 15.562 -24.720 -29.447 1.00 65.19 98 GLY A CA 1
ATOM 791 C C . GLY A 1 98 ? 14.647 -25.765 -30.097 1.00 65.19 98 GLY A C 1
ATOM 792 O O . GLY A 1 98 ? 14.173 -26.678 -29.422 1.00 65.19 98 GLY A O 1
ATOM 793 N N . ALA A 1 99 ? 14.435 -25.683 -31.415 1.00 74.00 99 ALA A N 1
ATOM 794 C CA . ALA A 1 99 ? 13.537 -26.587 -32.139 1.00 74.00 99 ALA A CA 1
ATOM 795 C C . ALA A 1 99 ? 13.948 -28.079 -32.087 1.00 74.00 99 ALA A C 1
ATOM 797 O O . ALA A 1 99 ? 13.087 -28.907 -31.778 1.00 74.00 99 ALA A O 1
ATOM 798 N N . PRO A 1 100 ? 15.220 -28.469 -32.331 1.00 79.56 100 PRO A N 1
ATOM 799 C CA . PRO A 1 100 ? 15.605 -29.879 -32.252 1.00 79.56 100 PRO A CA 1
ATOM 800 C C . PRO A 1 100 ? 15.574 -30.412 -30.815 1.00 79.56 100 PRO A C 1
ATOM 802 O O . PRO A 1 100 ? 15.141 -31.542 -30.604 1.00 79.56 100 PRO A O 1
ATOM 805 N N . ALA A 1 101 ? 15.962 -29.610 -29.817 1.00 81.25 101 ALA A N 1
ATOM 806 C CA . ALA A 1 101 ? 15.919 -30.025 -28.414 1.00 81.25 101 ALA A CA 1
ATOM 807 C C . ALA A 1 101 ? 14.480 -30.294 -27.942 1.00 81.25 101 ALA A C 1
ATOM 809 O O . ALA A 1 101 ? 14.218 -31.303 -27.287 1.00 81.25 101 ALA A O 1
ATOM 810 N N . LEU A 1 102 ? 13.532 -29.437 -28.337 1.00 84.25 102 LEU A N 1
ATOM 811 C CA . LEU A 1 102 ? 12.118 -29.605 -28.007 1.00 84.25 102 LEU A CA 1
ATOM 812 C C . LEU A 1 102 ? 11.502 -30.816 -28.728 1.00 84.25 102 LEU A C 1
ATOM 814 O O . LEU A 1 102 ? 10.726 -31.557 -28.127 1.00 84.25 102 LEU A O 1
ATOM 818 N N . ALA A 1 103 ? 11.900 -31.076 -29.978 1.00 90.44 103 ALA A N 1
ATOM 819 C CA . ALA A 1 103 ? 11.495 -32.279 -30.704 1.00 90.44 103 ALA A CA 1
ATOM 820 C C . ALA A 1 103 ? 12.019 -33.563 -30.035 1.00 90.44 103 ALA A C 1
ATOM 822 O O . ALA A 1 103 ? 11.251 -34.506 -29.855 1.00 90.44 103 ALA A O 1
ATOM 823 N N . VAL A 1 104 ? 13.288 -33.591 -29.604 1.00 92.50 104 VAL A N 1
ATOM 824 C CA . VAL A 1 104 ? 13.871 -34.730 -28.867 1.00 92.50 104 VAL A CA 1
ATOM 825 C C . VAL A 1 104 ? 13.165 -34.943 -27.526 1.00 92.50 104 VAL A C 1
ATOM 827 O O . VAL A 1 104 ? 12.852 -36.082 -27.185 1.00 92.50 104 VAL A O 1
ATOM 830 N N . LEU A 1 105 ? 12.852 -33.869 -26.792 1.00 91.06 105 LEU A N 1
ATOM 831 C CA . LEU A 1 105 ? 12.114 -33.946 -25.529 1.00 91.06 105 LEU A CA 1
ATOM 832 C C . LEU A 1 105 ? 10.710 -34.537 -25.732 1.00 91.06 105 LEU A C 1
ATOM 834 O O . LEU A 1 105 ? 10.322 -35.448 -25.007 1.00 91.06 105 LEU A O 1
ATOM 838 N N . LEU A 1 106 ? 9.960 -34.065 -26.732 1.00 93.19 106 LEU A N 1
ATOM 839 C CA . LEU A 1 106 ? 8.620 -34.581 -27.031 1.00 93.19 106 LEU A CA 1
ATOM 840 C C . LEU A 1 106 ? 8.652 -36.053 -27.464 1.00 93.19 106 LEU A C 1
ATOM 842 O O . LEU A 1 106 ? 7.785 -36.828 -27.064 1.00 93.19 106 LEU A O 1
ATOM 846 N N . LEU A 1 107 ? 9.670 -36.459 -28.226 1.00 93.62 107 LEU A N 1
ATOM 847 C CA . LEU A 1 107 ? 9.861 -37.848 -28.653 1.00 93.62 107 LEU A CA 1
ATOM 848 C C . LEU A 1 107 ? 10.241 -38.751 -27.462 1.00 93.62 107 LEU A C 1
ATOM 850 O O . LEU A 1 107 ? 9.725 -39.863 -27.327 1.00 93.62 107 LEU A O 1
ATOM 854 N N . TRP A 1 108 ? 11.059 -38.248 -26.534 1.00 92.12 108 TRP A N 1
ATOM 855 C CA . TRP A 1 108 ? 11.385 -38.932 -25.281 1.00 92.12 108 TRP A CA 1
ATOM 856 C C . TRP A 1 108 ? 10.157 -39.086 -24.371 1.00 92.12 108 TRP A C 1
ATOM 858 O O . TRP A 1 108 ? 9.868 -40.187 -23.909 1.00 92.12 108 TRP A O 1
ATOM 868 N N . VAL A 1 109 ? 9.366 -38.026 -24.180 1.00 93.69 109 VAL A N 1
ATOM 869 C CA . VAL A 1 109 ? 8.119 -38.084 -23.394 1.00 93.69 109 VAL A CA 1
ATOM 870 C C . VAL A 1 109 ? 7.104 -39.033 -24.037 1.00 93.69 109 VAL A C 1
ATOM 872 O O . VAL A 1 109 ? 6.494 -39.840 -23.338 1.00 93.69 109 VAL A O 1
ATOM 875 N N . GLY A 1 110 ? 6.961 -38.995 -25.365 1.00 92.06 110 GLY A N 1
ATOM 876 C CA . GLY A 1 110 ? 6.093 -39.908 -26.108 1.00 92.06 110 GLY A CA 1
ATOM 877 C C . GLY A 1 110 ? 6.460 -41.371 -25.871 1.00 92.06 110 GLY A C 1
ATOM 878 O O . GLY A 1 110 ? 5.608 -42.155 -25.461 1.00 92.06 110 GLY A O 1
ATOM 879 N N . THR A 1 111 ? 7.742 -41.719 -26.029 1.00 89.06 111 THR A N 1
ATOM 880 C CA . THR A 1 111 ? 8.221 -43.090 -25.782 1.00 89.06 111 THR A CA 1
ATOM 881 C C . THR A 1 111 ? 8.076 -43.509 -24.319 1.00 89.06 111 THR A C 1
ATOM 883 O O . THR A 1 111 ? 7.747 -44.661 -24.060 1.00 89.06 111 THR A O 1
ATOM 886 N N . TYR A 1 112 ? 8.236 -42.598 -23.356 1.00 85.19 112 TYR A N 1
ATOM 887 C CA . TYR A 1 112 ? 8.053 -42.910 -21.934 1.00 85.19 112 TYR A CA 1
ATOM 888 C C . TYR A 1 112 ? 6.589 -43.196 -21.559 1.00 85.19 112 TYR A C 1
ATOM 890 O O . TYR A 1 112 ? 6.321 -44.004 -20.670 1.00 85.19 112 TYR A O 1
ATOM 898 N N . ILE A 1 113 ? 5.630 -42.545 -22.227 1.00 87.00 113 ILE A N 1
ATOM 899 C CA . ILE A 1 113 ? 4.194 -42.730 -21.967 1.00 87.00 113 ILE A CA 1
ATOM 900 C C . ILE A 1 113 ? 3.650 -43.966 -22.694 1.00 87.00 113 ILE A C 1
ATOM 902 O O . ILE A 1 113 ? 2.821 -44.682 -22.135 1.00 87.00 113 ILE A O 1
ATOM 906 N N . THR A 1 114 ? 4.105 -44.241 -23.920 1.00 84.75 114 THR A N 1
ATOM 907 C CA . THR A 1 114 ? 3.579 -45.345 -24.740 1.00 84.75 114 THR A CA 1
ATOM 908 C C . THR A 1 114 ? 4.309 -46.668 -24.555 1.00 84.75 114 THR A C 1
ATOM 910 O O . THR A 1 114 ? 3.968 -47.618 -25.250 1.00 84.75 114 THR A O 1
ATOM 913 N N . ASN A 1 115 ? 5.313 -46.754 -23.678 1.00 75.38 115 ASN A N 1
ATOM 914 C CA . ASN A 1 115 ? 6.010 -48.006 -23.399 1.00 75.38 115 ASN A CA 1
ATOM 915 C C . ASN A 1 115 ? 5.387 -48.694 -22.162 1.00 75.38 115 ASN A C 1
ATOM 917 O O . ASN A 1 115 ? 5.710 -48.328 -21.029 1.00 75.38 115 ASN A O 1
ATOM 921 N N . PRO A 1 116 ? 4.454 -49.653 -22.346 1.00 66.44 116 PRO A N 1
ATOM 922 C CA . PRO A 1 116 ? 3.780 -50.351 -21.250 1.00 66.44 116 PRO A CA 1
ATOM 923 C C . PRO A 1 116 ? 4.696 -51.328 -20.503 1.00 66.44 116 PRO A C 1
ATOM 925 O O . PRO A 1 116 ? 4.310 -51.831 -19.449 1.00 66.44 116 PRO A O 1
ATOM 928 N N . GLU A 1 117 ? 5.918 -51.565 -20.986 1.00 64.19 117 GLU A N 1
ATOM 929 C CA . GLU A 1 117 ? 6.932 -52.341 -20.274 1.00 64.19 117 GLU A CA 1
ATOM 930 C C . GLU A 1 117 ? 7.629 -51.488 -19.211 1.00 64.19 117 GLU A C 1
ATOM 932 O O . GLU A 1 117 ? 8.844 -51.299 -19.224 1.00 64.19 117 GLU A O 1
ATOM 937 N N . ARG A 1 118 ? 6.867 -50.964 -18.241 1.00 59.38 118 ARG A N 1
ATOM 938 C CA . ARG A 1 118 ? 7.492 -50.590 -16.970 1.00 59.38 118 ARG A CA 1
ATOM 939 C C . ARG A 1 118 ? 8.041 -51.887 -16.375 1.00 59.38 118 ARG A C 1
ATOM 941 O O . ARG A 1 118 ? 7.224 -52.751 -16.048 1.00 59.38 118 ARG A O 1
ATOM 948 N N . PRO A 1 119 ? 9.369 -52.056 -16.217 1.00 66.75 119 PRO A N 1
ATOM 949 C CA . PRO A 1 119 ? 9.891 -53.176 -15.458 1.00 66.75 119 PRO A CA 1
ATOM 950 C C . PRO A 1 119 ? 9.257 -53.072 -14.079 1.00 66.75 119 PRO A C 1
ATOM 952 O O . PRO A 1 119 ? 9.458 -52.082 -13.372 1.00 66.75 119 PRO A O 1
ATOM 955 N N . ALA A 1 120 ? 8.398 -54.037 -13.753 1.00 63.84 120 ALA A N 1
ATOM 956 C CA . ALA A 1 120 ? 7.782 -54.126 -12.448 1.00 63.84 120 ALA A CA 1
ATOM 957 C C . ALA A 1 120 ? 8.927 -54.104 -11.436 1.00 63.84 120 ALA A C 1
ATOM 959 O O . ALA A 1 120 ? 9.709 -55.055 -11.368 1.00 63.84 120 ALA A O 1
ATOM 960 N N . LEU A 1 121 ? 9.076 -52.984 -10.717 1.00 68.38 121 LEU A N 1
ATOM 961 C CA . LEU A 1 121 ? 9.982 -52.911 -9.584 1.00 68.38 121 LEU A CA 1
ATOM 962 C C . LEU A 1 121 ? 9.610 -54.096 -8.704 1.00 68.38 121 LEU A C 1
ATOM 964 O O . LEU A 1 121 ? 8.477 -54.177 -8.221 1.00 68.38 121 LEU A O 1
ATOM 968 N N . ALA A 1 122 ? 10.546 -55.036 -8.573 1.00 69.19 122 ALA A N 1
ATOM 969 C CA . ALA A 1 122 ? 10.391 -56.163 -7.681 1.00 69.19 122 ALA A CA 1
ATOM 970 C C . ALA A 1 122 ? 9.934 -55.612 -6.321 1.00 69.19 122 ALA A C 1
ATOM 972 O O . ALA A 1 122 ? 10.497 -54.609 -5.861 1.00 69.19 122 ALA A O 1
ATOM 973 N N . PRO A 1 123 ? 8.887 -56.194 -5.711 1.00 71.12 123 PRO A N 1
ATOM 974 C CA . PRO A 1 123 ? 8.377 -55.703 -4.445 1.00 71.12 123 PRO A CA 1
ATOM 975 C C . PRO A 1 123 ? 9.543 -55.624 -3.452 1.00 71.12 123 PRO A C 1
ATOM 977 O O . PRO A 1 123 ? 10.335 -56.572 -3.381 1.00 71.12 123 PRO A O 1
ATOM 980 N N . PRO A 1 124 ? 9.695 -54.504 -2.721 1.00 72.38 124 PRO A N 1
ATOM 981 C CA . PRO A 1 124 ? 10.763 -54.382 -1.745 1.00 72.38 124 PRO A CA 1
ATOM 982 C C . PRO A 1 124 ? 10.672 -55.566 -0.772 1.00 72.38 124 PRO A C 1
ATOM 984 O O . PRO A 1 124 ? 9.558 -55.941 -0.382 1.00 72.38 124 PRO A O 1
ATOM 987 N N . PRO A 1 125 ? 11.806 -56.184 -0.394 1.00 67.88 125 PRO A N 1
ATOM 988 C CA . PRO A 1 125 ? 11.802 -57.283 0.556 1.00 67.88 125 PRO A CA 1
ATOM 989 C C . PRO A 1 125 ? 11.097 -56.810 1.825 1.00 67.88 125 PRO A C 1
ATOM 991 O O . PRO A 1 125 ? 11.521 -55.843 2.460 1.00 67.88 125 PRO A O 1
ATOM 994 N N . GLN A 1 126 ? 9.986 -57.467 2.161 1.00 60.34 126 GLN A N 1
ATOM 995 C CA . GLN A 1 126 ? 9.269 -57.228 3.403 1.00 60.34 126 GLN A CA 1
ATOM 996 C C . GLN A 1 126 ? 10.214 -57.591 4.545 1.00 60.34 126 GLN A C 1
ATOM 998 O O . GLN A 1 126 ? 10.399 -58.761 4.879 1.00 60.34 126 GLN A O 1
ATOM 1003 N N . VAL A 1 127 ? 10.867 -56.579 5.111 1.00 66.75 127 VAL A N 1
ATOM 1004 C CA . VAL A 1 127 ? 11.627 -56.727 6.342 1.00 66.75 127 VAL A CA 1
ATOM 1005 C C . VAL A 1 127 ? 10.607 -57.094 7.407 1.00 66.75 127 VAL A C 1
ATOM 1007 O O . VAL A 1 127 ? 9.738 -56.292 7.749 1.00 66.75 127 VAL A O 1
ATOM 1010 N N . ALA A 1 128 ? 10.682 -58.341 7.866 1.00 60.66 128 ALA A N 1
ATOM 1011 C CA . ALA A 1 128 ? 9.880 -58.883 8.943 1.00 60.66 128 ALA A CA 1
ATOM 1012 C C . ALA A 1 128 ? 9.858 -57.892 10.116 1.00 60.66 128 ALA A C 1
ATOM 1014 O O . ALA A 1 128 ? 10.857 -57.713 10.816 1.00 60.66 128 ALA A O 1
ATOM 1015 N N . GLN A 1 129 ? 8.712 -57.238 10.318 1.00 59.44 129 GLN A N 1
ATOM 1016 C CA . GLN A 1 129 ? 8.426 -56.502 11.540 1.00 59.44 129 GLN A CA 1
ATOM 1017 C C . GLN A 1 129 ? 8.355 -57.525 12.666 1.00 59.44 129 GLN A C 1
ATOM 1019 O O . GLN A 1 129 ? 7.343 -58.179 12.908 1.00 59.44 129 GLN A O 1
ATOM 1024 N N . LYS A 1 130 ? 9.499 -57.703 13.320 1.00 64.50 130 LYS A N 1
ATOM 1025 C CA . LYS A 1 130 ? 9.630 -58.439 14.563 1.00 64.50 130 LYS A CA 1
ATOM 1026 C C . LYS A 1 130 ? 8.808 -57.683 15.603 1.00 64.50 130 LYS A C 1
ATOM 1028 O O . LYS A 1 130 ? 9.204 -56.612 16.054 1.00 64.50 130 LYS A O 1
ATOM 1033 N N . ALA A 1 131 ? 7.638 -58.233 15.913 1.00 58.03 131 ALA A N 1
ATOM 1034 C CA . ALA A 1 131 ? 6.788 -57.797 17.005 1.00 58.03 131 ALA A CA 1
ATOM 1035 C C . ALA A 1 131 ? 7.630 -57.667 18.283 1.00 58.03 131 ALA A C 1
ATOM 1037 O O . ALA A 1 131 ? 8.222 -58.643 18.748 1.00 58.03 131 ALA A O 1
ATOM 1038 N N . ALA A 1 132 ? 7.703 -56.451 18.819 1.00 56.91 132 ALA A N 1
ATOM 1039 C CA . ALA A 1 132 ? 8.194 -56.201 20.163 1.00 56.91 132 ALA A CA 1
ATOM 1040 C C . ALA A 1 132 ? 6.981 -56.109 21.109 1.00 56.91 132 ALA A C 1
ATOM 1042 O O . ALA A 1 132 ? 5.983 -55.477 20.752 1.00 56.91 132 ALA A O 1
ATOM 1043 N N . PRO A 1 133 ? 7.037 -56.774 22.273 1.00 60.78 133 PRO A N 1
ATOM 1044 C CA . PRO A 1 133 ? 5.891 -56.995 23.138 1.00 60.78 133 PRO A CA 1
ATOM 1045 C C . PRO A 1 133 ? 5.450 -55.731 23.871 1.00 60.78 133 PRO A C 1
ATOM 1047 O O . PRO A 1 133 ? 6.240 -54.982 24.443 1.00 60.78 133 PRO A O 1
ATOM 1050 N N . THR A 1 134 ? 4.135 -55.567 23.878 1.00 60.22 134 THR A N 1
ATOM 1051 C CA . THR A 1 134 ? 3.356 -54.667 24.715 1.00 60.22 134 THR A CA 1
ATOM 1052 C C . THR A 1 134 ? 3.434 -55.128 26.176 1.00 60.22 134 THR A C 1
ATOM 1054 O O . THR A 1 134 ? 2.800 -56.107 26.546 1.00 60.22 134 THR A O 1
ATOM 1057 N N . ASN A 1 135 ? 4.185 -54.403 27.003 1.00 58.59 135 ASN A N 1
ATOM 1058 C CA . ASN A 1 135 ? 3.981 -54.306 28.453 1.00 58.59 135 ASN A CA 1
ATOM 1059 C C . ASN A 1 135 ? 3.662 -52.814 28.686 1.00 58.59 135 ASN A C 1
ATOM 1061 O O .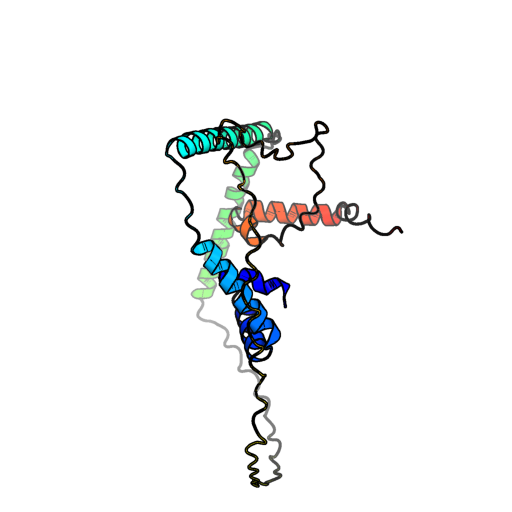 ASN A 1 135 ? 4.438 -51.968 28.260 1.00 58.59 135 ASN A O 1
ATOM 1065 N N . GLY A 1 136 ? 2.508 -52.372 29.181 1.00 55.97 136 GLY A N 1
ATOM 1066 C CA . GLY A 1 136 ? 1.754 -52.913 30.299 1.00 55.97 136 GLY A CA 1
ATOM 1067 C C . GLY A 1 136 ? 2.260 -52.267 31.586 1.00 55.97 136 GLY A C 1
ATOM 1068 O O . GLY A 1 136 ? 3.038 -52.905 32.272 1.00 55.97 136 GLY A O 1
ATOM 1069 N N . GLU A 1 137 ? 1.841 -51.036 31.914 1.00 45.12 137 GLU A N 1
ATOM 1070 C CA . GLU A 1 137 ? 1.826 -50.584 33.317 1.00 45.12 137 GLU A CA 1
ATOM 1071 C C . GLU A 1 137 ? 0.766 -49.473 33.548 1.00 45.12 137 GLU A C 1
ATOM 1073 O O . GLU A 1 137 ? 0.500 -48.699 32.623 1.00 45.12 137 GLU A O 1
ATOM 1078 N N . PRO A 1 138 ? 0.065 -49.456 34.707 1.00 56.84 138 PRO A N 1
ATOM 1079 C CA . PRO A 1 138 ? -1.348 -49.106 34.793 1.00 56.84 138 PRO A CA 1
ATOM 1080 C C . PRO A 1 138 ? -1.644 -47.744 35.456 1.00 56.84 138 PRO A C 1
ATOM 1082 O O . PRO A 1 138 ? -0.792 -47.124 36.080 1.00 56.84 138 PRO A O 1
ATOM 1085 N N . ALA A 1 139 ? -2.914 -47.338 35.327 1.00 49.81 139 ALA A N 1
ATOM 1086 C CA . ALA A 1 139 ? -3.819 -46.837 36.378 1.00 49.81 139 ALA A CA 1
ATOM 1087 C C . ALA A 1 139 ? -3.173 -46.068 37.558 1.00 49.81 139 ALA A C 1
ATOM 1089 O O . ALA A 1 139 ? -2.458 -46.655 38.359 1.00 49.81 139 ALA A O 1
ATOM 1090 N N . GLN A 1 140 ? -3.442 -44.772 37.760 1.00 56.75 140 GLN A N 1
ATOM 1091 C CA . GLN A 1 140 ? -4.539 -44.195 38.583 1.00 56.75 140 GLN A CA 1
ATOM 1092 C C . GLN A 1 140 ? -4.074 -42.792 39.075 1.00 56.75 140 GLN A C 1
ATOM 1094 O O . GLN A 1 140 ? -2.883 -42.509 38.962 1.00 56.75 140 GLN A O 1
ATOM 1099 N N . PRO A 1 141 ? -4.892 -41.955 39.758 1.00 58.16 141 PRO A N 1
ATOM 1100 C CA . PRO A 1 141 ? -6.351 -41.848 39.786 1.00 58.16 141 PRO A CA 1
ATOM 1101 C C . PRO A 1 141 ? -6.861 -40.396 39.610 1.00 58.16 141 PRO A C 1
ATOM 1103 O O . PRO A 1 141 ? -6.140 -39.406 39.716 1.00 58.16 141 PRO A O 1
ATOM 1106 N N . ALA A 1 142 ? -8.175 -40.286 39.427 1.00 58.25 142 ALA A N 1
ATOM 1107 C CA . ALA A 1 142 ? -8.944 -39.080 39.696 1.00 58.25 142 ALA A CA 1
ATOM 1108 C C . ALA A 1 142 ? -9.138 -38.867 41.216 1.00 58.25 142 ALA A C 1
ATOM 1110 O O . ALA A 1 142 ? -9.564 -39.785 41.911 1.00 58.25 142 ALA A O 1
ATOM 1111 N N . ALA A 1 143 ? -8.902 -37.645 41.704 1.00 48.19 143 ALA A N 1
ATOM 1112 C CA . ALA A 1 143 ? -9.444 -37.084 42.954 1.00 48.19 143 ALA A CA 1
ATOM 1113 C C . ALA A 1 143 ? -9.341 -35.542 42.853 1.00 48.19 143 ALA A C 1
ATOM 1115 O O . ALA 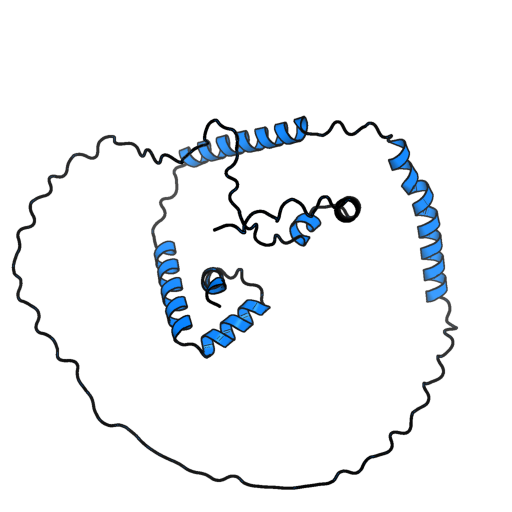A 1 143 ? -8.249 -35.006 42.728 1.00 48.19 143 ALA A O 1
ATOM 1116 N N . LEU A 1 144 ? -10.411 -34.790 42.583 1.00 60.03 144 LEU A N 1
ATOM 1117 C CA . LEU A 1 144 ? -11.423 -34.265 43.515 1.00 60.03 144 LEU A CA 1
ATOM 1118 C C . LEU A 1 144 ? -10.871 -33.439 44.704 1.00 60.03 144 LEU A C 1
ATOM 1120 O O . LEU A 1 144 ? -10.596 -33.984 45.763 1.00 60.03 144 LEU A O 1
ATOM 1124 N N . ALA A 1 145 ? -10.821 -32.110 44.541 1.00 50.88 145 ALA A N 1
ATOM 1125 C CA . ALA A 1 145 ? -11.005 -31.069 45.575 1.00 50.88 145 ALA A CA 1
ATOM 1126 C C . ALA A 1 145 ? -11.089 -29.714 44.832 1.00 50.88 145 ALA A C 1
ATOM 1128 O O . ALA A 1 145 ? -10.150 -29.341 44.145 1.00 50.88 145 ALA A O 1
ATOM 1129 N N . LYS A 1 146 ? -12.210 -28.997 44.694 1.00 53.69 146 LYS A N 1
ATOM 1130 C CA . LYS A 1 146 ? -13.126 -28.386 45.674 1.00 53.69 146 LYS A CA 1
ATOM 1131 C C . LYS A 1 146 ? -12.434 -27.437 46.665 1.00 53.69 146 LYS A C 1
ATOM 1133 O O . LYS A 1 146 ? -12.077 -27.838 47.760 1.00 53.69 146 LYS A O 1
ATOM 1138 N N . SER A 1 147 ? -12.352 -26.161 46.282 1.00 53.12 147 SER A N 1
ATOM 1139 C CA . SER A 1 147 ? -12.326 -24.980 47.167 1.00 53.12 147 SER A CA 1
ATOM 1140 C C . SER A 1 147 ? -12.716 -23.783 46.284 1.00 53.12 147 SER A C 1
ATOM 1142 O O . SER A 1 147 ? -12.006 -23.484 45.335 1.00 53.12 147 SER A O 1
ATOM 1144 N N . LYS A 1 148 ? -13.936 -23.228 46.281 1.00 52.66 148 LYS A N 1
ATOM 1145 C CA . LYS A 1 148 ? -14.668 -22.469 47.314 1.00 52.66 148 LYS A CA 1
ATOM 1146 C C . LYS A 1 148 ? -13.797 -21.457 48.070 1.00 52.66 148 LYS A C 1
ATOM 1148 O O . LYS A 1 148 ? -13.426 -21.698 49.208 1.00 52.66 148 LYS A O 1
ATOM 1153 N N . ALA A 1 149 ? -13.598 -20.287 47.466 1.00 49.56 149 ALA A N 1
ATOM 1154 C CA . ALA A 1 149 ? -13.407 -19.032 48.191 1.00 49.56 149 ALA A CA 1
ATOM 1155 C C . ALA A 1 149 ? -13.998 -17.870 47.371 1.00 49.56 149 ALA A C 1
ATOM 1157 O O . ALA A 1 149 ? -13.445 -17.448 46.361 1.00 49.56 149 ALA A O 1
ATOM 1158 N N . ALA A 1 150 ? -15.178 -17.425 47.801 1.00 52.31 150 ALA A N 1
ATOM 1159 C CA . ALA A 1 150 ? -15.752 -16.109 47.527 1.00 52.31 150 ALA A CA 1
ATOM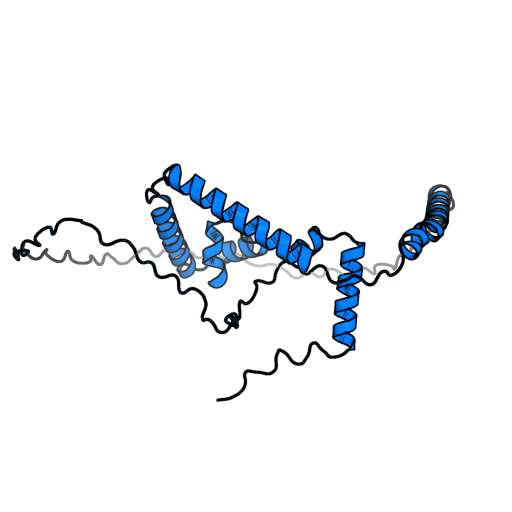 1160 C C . ALA A 1 150 ? -15.231 -15.121 48.617 1.00 52.31 150 ALA A C 1
ATOM 1162 O O . ALA A 1 150 ? -14.593 -15.578 49.567 1.00 52.31 150 ALA A O 1
ATOM 1163 N N . PRO A 1 151 ? -15.453 -13.800 48.491 1.00 65.62 151 PRO A N 1
ATOM 1164 C CA . PRO A 1 151 ? -14.430 -12.751 48.636 1.00 65.62 151 PRO A CA 1
ATOM 1165 C C . PRO A 1 151 ? -14.373 -12.077 50.025 1.00 65.62 151 PRO A C 1
ATOM 1167 O O . PRO A 1 151 ? -15.315 -12.213 50.805 1.00 65.62 151 PRO A O 1
ATOM 1170 N N . PRO A 1 152 ? -13.342 -11.254 50.310 1.00 68.38 152 PRO A N 1
ATOM 1171 C CA . PRO A 1 152 ? -13.445 -10.122 51.229 1.00 68.38 152 PRO A CA 1
ATOM 1172 C C . PRO A 1 152 ? -13.774 -8.797 50.491 1.00 68.38 152 PRO A C 1
ATOM 1174 O O . PRO A 1 152 ? -13.669 -8.726 49.266 1.00 68.38 152 PRO A O 1
ATOM 1177 N N . PRO A 1 153 ? -14.260 -7.776 51.221 1.00 56.28 153 PRO A N 1
ATOM 1178 C CA . PRO A 1 153 ? -15.223 -6.800 50.723 1.00 56.28 153 PRO A CA 1
ATOM 1179 C C . PRO A 1 153 ? -14.608 -5.567 50.057 1.00 56.28 153 PRO A C 1
ATOM 1181 O O . PRO A 1 153 ? -13.452 -5.217 50.263 1.00 56.28 153 PRO A O 1
ATOM 1184 N N . ALA A 1 154 ? -15.481 -4.910 49.293 1.00 54.75 154 ALA A N 1
ATOM 1185 C CA . ALA A 1 154 ? -15.440 -3.535 48.823 1.00 54.75 154 ALA A CA 1
ATOM 1186 C C . ALA A 1 154 ? -14.516 -2.582 49.606 1.00 54.75 154 ALA A C 1
ATOM 1188 O O . ALA A 1 154 ? -14.836 -2.165 50.717 1.00 54.75 154 ALA A O 1
ATOM 1189 N N . GLU A 1 155 ? -13.456 -2.124 48.942 1.00 45.19 155 GLU A N 1
ATOM 1190 C CA . GLU A 1 155 ? -12.916 -0.785 49.158 1.00 45.19 155 GLU A CA 1
ATOM 1191 C C . GLU A 1 155 ? -13.511 0.136 48.097 1.00 45.19 155 GLU A C 1
ATOM 1193 O O . GLU A 1 155 ? -13.195 0.070 46.911 1.00 45.19 155 GLU A O 1
ATOM 1198 N N . THR A 1 156 ? -14.433 0.978 48.543 1.00 60.19 156 THR A N 1
ATOM 1199 C CA . THR A 1 156 ? -14.910 2.158 47.830 1.00 60.19 156 THR A CA 1
ATOM 1200 C C . THR A 1 156 ? -13.786 3.192 47.719 1.00 60.19 156 THR A C 1
ATOM 1202 O O . THR A 1 156 ? -13.340 3.692 48.758 1.00 60.19 156 THR A O 1
ATOM 1205 N N . PRO A 1 157 ? -13.389 3.640 46.516 1.00 59.81 157 PRO A N 1
ATOM 1206 C CA . PRO A 1 157 ? -12.719 4.919 46.366 1.00 59.81 157 PRO A CA 1
ATOM 1207 C C . PRO A 1 157 ? -13.756 6.026 46.560 1.00 59.81 157 PRO A C 1
ATOM 1209 O O . PRO A 1 157 ? -14.572 6.329 45.693 1.00 59.81 157 PRO A O 1
ATOM 1212 N N . ARG A 1 158 ? -13.739 6.560 47.780 1.00 54.91 158 ARG A N 1
ATOM 1213 C CA . ARG A 1 158 ? -14.058 7.933 48.175 1.00 54.91 158 ARG A CA 1
ATOM 1214 C C . ARG A 1 158 ? -14.276 8.868 46.977 1.00 54.91 158 ARG A C 1
ATOM 1216 O O . ARG A 1 158 ? -13.328 9.250 46.296 1.00 54.91 158 ARG A O 1
ATOM 1223 N N . VAL A 1 159 ? -15.534 9.266 46.786 1.00 52.88 159 VAL A N 1
ATOM 1224 C CA . VAL A 1 159 ? -15.919 10.466 46.038 1.00 52.88 159 VAL A CA 1
ATOM 1225 C C . VAL A 1 159 ? -15.145 11.630 46.652 1.00 52.88 159 VAL A C 1
ATOM 1227 O O . VAL A 1 159 ? -15.424 12.045 47.777 1.00 52.88 159 VAL A O 1
ATOM 1230 N N . ALA A 1 160 ? -14.115 12.094 45.950 1.00 53.09 160 ALA A N 1
ATOM 1231 C CA . ALA A 1 160 ? -13.490 13.367 46.241 1.00 53.09 160 ALA A CA 1
ATOM 1232 C C . ALA A 1 160 ? -14.486 14.456 45.839 1.00 53.09 160 ALA A C 1
ATOM 1234 O O . ALA A 1 160 ? -14.935 14.515 44.693 1.00 53.09 160 ALA A O 1
ATOM 1235 N N . GLU A 1 161 ? -14.860 15.262 46.828 1.00 50.41 161 GLU A N 1
ATOM 1236 C CA . GLU A 1 161 ? -15.591 16.508 46.668 1.00 50.41 161 GLU A CA 1
ATOM 1237 C C . GLU A 1 161 ? -15.042 17.318 45.496 1.00 50.41 161 GLU A C 1
ATOM 1239 O O . GLU A 1 161 ? -13.844 17.586 45.389 1.00 50.41 161 GLU A O 1
ATOM 1244 N N . ALA A 1 162 ? -15.963 17.729 44.630 1.00 55.72 162 ALA A N 1
ATOM 1245 C CA . ALA A 1 162 ? -15.727 18.750 43.636 1.00 55.72 162 ALA A CA 1
ATOM 1246 C C . ALA A 1 162 ? -15.253 20.043 44.327 1.00 55.72 162 ALA A C 1
ATOM 1248 O O . ALA A 1 162 ? -15.970 20.562 45.192 1.00 55.72 162 ALA A O 1
ATOM 1249 N N . PRO A 1 163 ? -14.102 20.621 43.941 1.00 57.03 163 PRO A N 1
ATOM 1250 C CA . PRO A 1 163 ? -13.812 21.993 44.291 1.00 57.03 163 PRO A CA 1
ATOM 1251 C C . PRO A 1 163 ? -14.813 22.898 43.572 1.00 57.03 163 PRO A C 1
ATOM 1253 O O . PRO A 1 163 ? -14.935 22.940 42.347 1.00 57.03 163 PRO A O 1
ATOM 1256 N N . LYS A 1 164 ? -15.563 23.592 44.419 1.00 50.97 164 LYS A N 1
ATOM 1257 C CA . LYS A 1 164 ? -16.420 24.736 44.150 1.00 50.97 164 LYS A CA 1
ATOM 1258 C C . LYS A 1 164 ? -15.753 25.674 43.139 1.00 50.97 164 LYS A C 1
ATOM 1260 O O . LYS A 1 164 ? -14.591 26.036 43.288 1.00 50.97 164 LYS A O 1
ATOM 1265 N N . ALA A 1 165 ? -16.533 26.058 42.135 1.00 55.59 165 ALA A N 1
ATOM 1266 C CA . ALA A 1 165 ? -16.188 27.001 41.087 1.00 55.59 165 ALA A CA 1
ATOM 1267 C C . ALA A 1 165 ? -15.520 28.279 41.632 1.00 55.59 165 ALA A C 1
ATOM 1269 O O . ALA A 1 165 ? -16.198 29.150 42.176 1.00 55.59 165 ALA A O 1
ATOM 1270 N N . GLU A 1 166 ? -14.210 28.411 41.420 1.00 49.69 166 GLU A N 1
ATOM 1271 C CA . GLU A 1 166 ? -13.530 29.703 41.406 1.00 49.69 166 GLU A CA 1
ATOM 1272 C C . GLU A 1 166 ? -13.472 30.173 39.952 1.00 49.69 166 GLU A C 1
ATOM 1274 O O . GLU A 1 166 ? -12.771 29.638 39.093 1.00 49.69 166 GLU A O 1
ATOM 1279 N N . ARG A 1 167 ? -14.324 31.153 39.676 1.00 53.81 167 ARG A N 1
ATOM 1280 C CA . ARG A 1 167 ? -14.521 31.819 38.397 1.00 53.81 167 ARG A CA 1
ATOM 1281 C C . ARG A 1 167 ? -13.300 32.693 38.101 1.00 53.81 167 ARG A C 1
ATOM 1283 O O . ARG A 1 167 ? -13.333 33.897 38.336 1.00 53.81 167 ARG A O 1
ATOM 1290 N N . ALA A 1 168 ? -12.228 32.091 37.592 1.00 45.78 168 ALA A N 1
ATOM 1291 C CA . ALA A 1 168 ? -11.126 32.836 37.001 1.00 45.78 168 ALA A CA 1
ATOM 1292 C C . ALA A 1 168 ? -11.579 33.401 35.649 1.00 45.78 168 ALA A C 1
ATOM 1294 O O . ALA A 1 168 ? -11.999 32.682 34.743 1.00 45.78 168 ALA A O 1
ATOM 1295 N N . GLN A 1 169 ? -11.544 34.724 35.563 1.00 52.84 169 GLN A N 1
ATOM 1296 C CA . GLN A 1 169 ? -11.802 35.510 34.370 1.00 52.84 169 GLN A CA 1
ATOM 1297 C C . GLN A 1 169 ? -10.811 35.103 33.273 1.00 52.84 169 GLN A C 1
ATOM 1299 O O . GLN A 1 169 ? -9.613 35.345 33.389 1.00 52.84 169 GLN A O 1
ATOM 1304 N N . THR A 1 170 ? -11.307 34.502 32.195 1.00 42.41 170 THR A N 1
ATOM 1305 C CA . THR A 1 170 ? -10.587 34.448 30.921 1.00 42.41 170 THR A CA 1
ATOM 1306 C C . THR A 1 170 ? -10.441 35.875 30.387 1.00 42.41 170 THR A C 1
ATOM 1308 O O . THR A 1 170 ? -11.469 36.528 30.176 1.00 42.41 170 THR A O 1
ATOM 1311 N N . PRO A 1 171 ? -9.220 36.385 30.143 1.00 53.84 171 PRO A N 1
ATOM 1312 C CA . PRO A 1 171 ? -9.061 37.594 29.356 1.00 53.84 171 PRO A CA 1
ATOM 1313 C C . PRO A 1 171 ? -9.593 37.329 27.946 1.00 53.84 171 PRO A C 1
ATOM 1315 O O . PRO A 1 171 ? -9.299 36.303 27.331 1.00 53.84 171 PRO A O 1
ATOM 1318 N N . ALA A 1 172 ? -10.418 38.254 27.464 1.00 47.69 172 ALA A N 1
ATOM 1319 C CA . ALA A 1 172 ? -10.909 38.284 26.101 1.00 47.69 172 ALA A CA 1
ATOM 1320 C C . ALA A 1 172 ? -9.714 38.304 25.138 1.00 47.69 172 ALA A C 1
ATOM 1322 O O . ALA A 1 172 ? -9.045 39.324 24.977 1.00 47.69 172 ALA A O 1
ATOM 1323 N N . VAL A 1 173 ? -9.438 37.161 24.512 1.00 47.25 173 VAL A N 1
ATOM 1324 C CA . VAL A 1 173 ? -8.560 37.092 23.348 1.00 47.25 173 VAL A CA 1
ATOM 1325 C C . VAL A 1 173 ? -9.326 37.753 22.214 1.00 47.25 173 VAL A C 1
ATOM 1327 O O . VAL A 1 173 ? -10.311 37.217 21.706 1.00 47.25 173 VAL A O 1
ATOM 1330 N N . ALA A 1 174 ? -8.907 38.973 21.888 1.00 47.41 174 ALA A N 1
ATOM 1331 C CA . ALA A 1 174 ? -9.354 39.694 20.717 1.00 47.41 174 ALA A CA 1
ATOM 1332 C C . ALA A 1 174 ? -9.167 38.796 19.489 1.00 47.41 174 ALA A C 1
ATOM 1334 O O . ALA A 1 174 ? -8.059 38.351 19.189 1.00 47.41 174 ALA A O 1
ATOM 1335 N N . GLN A 1 175 ? -10.270 38.517 18.800 1.00 48.75 175 GLN A N 1
ATOM 1336 C CA . GLN A 1 175 ? -10.254 37.905 17.482 1.00 48.75 175 GLN A CA 1
ATOM 1337 C C . GLN A 1 175 ? -9.554 38.885 16.536 1.00 48.75 175 GLN A C 1
ATOM 1339 O O . GLN A 1 175 ? -10.136 39.881 16.109 1.00 48.75 175 GLN A O 1
ATOM 1344 N N . ALA A 1 176 ? -8.275 38.633 16.266 1.00 50.59 176 ALA A N 1
ATOM 1345 C CA . ALA A 1 176 ? -7.572 39.265 15.165 1.00 50.59 176 ALA A CA 1
ATOM 1346 C C . ALA A 1 176 ? -8.158 38.725 13.846 1.00 50.59 176 ALA A C 1
ATOM 1348 O O . ALA A 1 176 ? -8.452 37.528 13.759 1.00 50.59 176 ALA A O 1
ATOM 1349 N N . PRO A 1 177 ? -8.363 39.574 12.827 1.00 53.91 177 PRO A N 1
ATOM 1350 C CA . PRO A 1 177 ? -8.918 39.135 11.556 1.00 53.91 177 PRO A CA 1
ATOM 1351 C C . PRO A 1 177 ? -7.989 38.111 10.892 1.00 53.91 177 PRO A C 1
ATOM 1353 O O . PRO A 1 177 ? -6.809 38.384 10.670 1.00 53.91 177 PRO A O 1
ATOM 1356 N N . LEU A 1 178 ? -8.550 36.943 10.555 1.00 48.34 178 LEU A N 1
ATOM 1357 C CA . LEU A 1 178 ? -7.977 36.000 9.597 1.00 48.34 178 LEU A CA 1
ATOM 1358 C C . LEU A 1 178 ? -7.824 36.723 8.253 1.00 48.34 178 LEU A C 1
ATOM 1360 O O . LEU A 1 178 ? -8.764 36.821 7.467 1.00 48.34 178 LEU A O 1
ATOM 1364 N N . GLY A 1 179 ? -6.634 37.255 8.014 1.00 46.47 179 GLY A N 1
ATOM 1365 C CA . GLY A 1 179 ? -6.231 37.840 6.750 1.00 46.47 179 GLY A CA 1
ATOM 1366 C C . GLY A 1 179 ? -4.786 37.464 6.455 1.00 46.47 179 GLY A C 1
ATOM 1367 O O . GLY A 1 179 ? -3.874 37.989 7.080 1.00 46.47 179 GLY A O 1
ATOM 1368 N N . ALA A 1 180 ? -4.606 36.577 5.476 1.00 50.28 180 ALA A N 1
ATOM 1369 C CA . ALA A 1 180 ? -3.416 36.500 4.628 1.00 50.28 180 ALA A CA 1
ATOM 1370 C C . ALA A 1 180 ? -2.055 36.179 5.287 1.00 50.28 180 ALA A C 1
ATOM 1372 O O . ALA A 1 180 ? -1.064 36.848 5.007 1.00 50.28 180 ALA A O 1
ATOM 1373 N N . ALA A 1 181 ? -1.961 35.096 6.061 1.00 41.78 181 ALA A N 1
ATOM 1374 C CA . ALA A 1 181 ? -0.679 34.417 6.274 1.00 41.78 181 ALA A CA 1
ATOM 1375 C C . ALA A 1 181 ? -0.768 33.020 5.659 1.00 41.78 181 ALA A C 1
ATOM 1377 O O . ALA A 1 181 ? -1.248 32.074 6.277 1.00 41.78 181 ALA A O 1
ATOM 1378 N N . ALA A 1 182 ? -0.392 32.956 4.384 1.00 47.25 182 ALA A N 1
ATOM 1379 C CA . ALA A 1 182 ? -0.264 31.728 3.630 1.00 47.25 182 ALA A CA 1
ATOM 1380 C C . ALA A 1 182 ? 0.697 30.768 4.337 1.00 47.25 182 ALA A C 1
ATOM 1382 O O . ALA A 1 182 ? 1.766 31.150 4.816 1.00 47.25 182 ALA A O 1
ATOM 1383 N N . GLU A 1 183 ? 0.273 29.517 4.364 1.00 48.97 183 GLU A N 1
ATOM 1384 C CA . GLU A 1 183 ? 1.042 28.340 4.707 1.00 48.97 183 GLU A CA 1
ATOM 1385 C C . GLU A 1 183 ? 2.350 28.296 3.906 1.00 48.97 183 GLU A C 1
ATOM 1387 O O . GLU A 1 183 ? 2.387 27.876 2.753 1.00 48.97 183 GLU A O 1
ATOM 1392 N N . GLN A 1 184 ? 3.454 28.702 4.527 1.00 43.56 184 GLN A N 1
ATOM 1393 C CA . GLN A 1 184 ? 4.772 28.199 4.158 1.00 43.56 184 GLN A CA 1
ATOM 1394 C C . GLN A 1 184 ? 5.042 26.954 5.000 1.00 43.56 184 GLN A C 1
ATOM 1396 O O . GLN A 1 184 ? 5.803 26.975 5.966 1.00 43.56 184 GLN A O 1
ATOM 1401 N N . TYR A 1 185 ? 4.414 25.843 4.613 1.00 44.09 185 TYR A N 1
ATOM 1402 C CA . TYR A 1 185 ? 5.016 24.536 4.848 1.00 44.09 185 TYR A CA 1
ATOM 1403 C C . TYR A 1 185 ? 6.247 24.452 3.946 1.00 44.09 185 TYR A C 1
ATOM 1405 O O . TYR A 1 185 ? 6.181 24.059 2.783 1.00 44.09 185 TYR A O 1
ATOM 1413 N N . LEU A 1 186 ? 7.375 24.907 4.488 1.00 41.53 186 LEU A N 1
ATOM 1414 C CA . LEU A 1 186 ? 8.696 24.699 3.925 1.00 41.53 186 LEU A CA 1
ATOM 1415 C C . LEU A 1 186 ? 9.006 23.200 4.041 1.00 41.53 186 LEU A C 1
ATOM 1417 O O . LEU A 1 186 ? 9.572 22.742 5.030 1.00 41.53 186 LEU A O 1
ATOM 1421 N N . TYR A 1 187 ? 8.588 22.420 3.044 1.00 38.19 187 TYR A N 1
ATOM 1422 C CA . TYR A 1 187 ? 9.259 21.159 2.760 1.00 38.19 187 TYR A CA 1
ATOM 1423 C C . TYR A 1 187 ? 10.715 21.516 2.469 1.00 38.19 187 TYR A C 1
ATOM 1425 O O . TYR A 1 187 ? 10.984 22.288 1.550 1.00 38.19 187 TYR A O 1
ATOM 1433 N N . ALA A 1 188 ? 11.635 21.011 3.288 1.00 40.22 188 ALA A N 1
ATOM 1434 C CA . ALA A 1 188 ? 13.064 21.095 3.038 1.00 40.22 188 ALA A CA 1
ATOM 1435 C C . ALA A 1 188 ? 13.352 20.403 1.698 1.00 40.22 188 ALA A C 1
ATOM 1437 O O . ALA A 1 188 ? 13.442 19.181 1.608 1.00 40.22 188 ALA A O 1
ATOM 1438 N N . THR A 1 189 ? 13.380 21.188 0.627 1.00 46.94 189 THR A N 1
ATOM 1439 C CA . THR A 1 189 ? 13.822 20.752 -0.688 1.00 46.94 189 THR A CA 1
ATOM 1440 C C . THR A 1 189 ? 15.326 20.921 -0.749 1.00 46.94 189 THR A C 1
ATOM 1442 O O . THR A 1 189 ? 15.801 22.044 -0.616 1.00 46.94 189 THR A O 1
ATOM 1445 N N . LEU A 1 190 ? 16.004 19.797 -0.977 1.00 45.78 190 LEU A N 1
ATOM 1446 C CA . LEU A 1 190 ? 17.287 19.646 -1.657 1.00 45.78 190 LEU A CA 1
ATOM 1447 C C . LEU A 1 190 ? 18.310 20.762 -1.432 1.00 45.78 190 LEU A C 1
ATOM 1449 O O . LEU A 1 190 ? 18.277 21.812 -2.070 1.00 45.78 190 LEU A O 1
ATOM 1453 N N . ASP A 1 191 ? 19.306 20.442 -0.622 1.00 41.53 191 ASP A N 1
ATOM 1454 C CA . ASP A 1 191 ? 20.569 21.157 -0.590 1.00 41.53 191 ASP A CA 1
ATOM 1455 C C . ASP A 1 191 ? 21.219 21.084 -1.989 1.00 41.53 191 ASP A C 1
ATOM 1457 O O . ASP A 1 191 ? 21.308 20.011 -2.594 1.00 41.53 191 ASP A O 1
ATOM 1461 N N . ASP A 1 192 ? 21.716 22.218 -2.493 1.00 49.72 192 ASP A N 1
ATOM 1462 C CA . ASP A 1 192 ? 22.369 22.407 -3.808 1.00 49.72 192 ASP A CA 1
ATOM 1463 C C . ASP A 1 192 ? 23.639 21.550 -4.046 1.00 49.72 192 ASP A C 1
ATOM 1465 O O . ASP A 1 192 ? 24.335 21.713 -5.048 1.00 49.72 192 ASP A O 1
ATOM 1469 N N . ASN A 1 193 ? 23.964 20.615 -3.151 1.00 48.19 193 ASN A N 1
ATOM 1470 C CA . ASN A 1 193 ? 25.140 19.753 -3.264 1.00 48.19 193 ASN A CA 1
ATOM 1471 C C . ASN A 1 193 ? 24.898 18.426 -3.991 1.00 48.19 193 ASN A C 1
ATOM 1473 O O . ASN A 1 193 ? 25.849 17.663 -4.148 1.00 48.19 193 ASN A O 1
ATOM 1477 N N . GLY A 1 194 ? 23.678 18.122 -4.450 1.00 45.50 194 GLY A N 1
ATOM 1478 C CA . GLY A 1 194 ? 23.422 16.921 -5.264 1.00 45.50 194 GLY A CA 1
ATOM 1479 C C . GLY A 1 194 ? 23.789 15.593 -4.582 1.00 45.50 194 GLY A C 1
ATOM 1480 O O . GLY A 1 194 ? 23.845 14.557 -5.241 1.00 45.50 194 GLY A O 1
ATOM 1481 N N . ALA A 1 195 ? 24.037 15.619 -3.274 1.00 44.09 195 ALA A N 1
ATOM 1482 C CA . ALA A 1 195 ? 24.159 14.445 -2.442 1.00 44.09 195 ALA A CA 1
ATOM 1483 C C . ALA A 1 195 ? 22.760 14.178 -1.902 1.00 44.09 195 ALA A C 1
ATOM 1485 O O . ALA A 1 195 ? 22.253 14.927 -1.067 1.00 44.09 195 ALA A O 1
ATOM 1486 N N . TRP A 1 196 ? 22.113 13.145 -2.436 1.00 54.59 196 TRP A N 1
ATOM 1487 C CA . TRP A 1 196 ? 20.982 12.546 -1.746 1.00 54.59 196 TRP A CA 1
ATOM 1488 C C . TRP A 1 196 ? 21.440 12.264 -0.313 1.00 54.59 196 TRP A C 1
ATOM 1490 O O . TRP A 1 196 ? 22.555 11.757 -0.160 1.00 54.59 196 TRP A O 1
ATOM 1500 N N . PRO A 1 197 ? 20.664 12.626 0.724 1.00 45.53 197 PRO A N 1
ATOM 1501 C CA . PRO A 1 197 ? 20.967 12.128 2.049 1.00 45.53 197 PRO A CA 1
ATOM 1502 C C . PRO A 1 197 ? 21.070 10.612 1.911 1.00 45.53 197 PRO A C 1
ATOM 1504 O O . PRO A 1 197 ? 20.162 9.976 1.367 1.00 45.53 197 PRO A O 1
ATOM 1507 N N . ASP A 1 198 ? 22.210 10.061 2.330 1.00 49.19 198 ASP A N 1
ATOM 1508 C CA . ASP A 1 198 ? 22.391 8.639 2.603 1.00 49.19 198 ASP A CA 1
ATOM 1509 C C . ASP A 1 198 ? 21.493 8.293 3.801 1.00 49.19 198 ASP A C 1
ATOM 1511 O O . ASP A 1 198 ? 21.945 7.918 4.880 1.00 49.19 198 ASP A O 1
ATOM 1515 N N . ASP A 1 199 ? 20.190 8.517 3.637 1.00 44.00 199 ASP A N 1
ATOM 1516 C CA . ASP A 1 199 ? 19.188 7.907 4.462 1.00 44.00 199 ASP A CA 1
ATOM 1517 C C . ASP A 1 199 ? 19.373 6.422 4.191 1.00 44.00 199 ASP A C 1
ATOM 1519 O O . ASP A 1 199 ? 19.020 5.909 3.122 1.00 44.00 199 ASP A O 1
ATOM 1523 N N . ASP A 1 200 ? 19.960 5.756 5.181 1.00 46.97 200 ASP A N 1
ATOM 1524 C CA . ASP A 1 200 ? 19.790 4.348 5.494 1.00 46.97 200 ASP A CA 1
ATOM 1525 C C . ASP A 1 200 ? 18.285 4.061 5.649 1.00 46.97 200 ASP A C 1
ATOM 1527 O O . ASP A 1 200 ? 17.769 3.697 6.707 1.00 46.97 200 ASP A O 1
ATOM 1531 N N . LEU A 1 201 ? 17.537 4.243 4.562 1.00 44.47 201 LEU A N 1
ATOM 1532 C CA . LEU A 1 201 ? 16.323 3.524 4.305 1.00 44.47 201 LEU A CA 1
ATOM 1533 C C . LEU A 1 201 ? 16.802 2.085 4.232 1.00 44.47 201 LEU A C 1
ATOM 1535 O O . LEU A 1 201 ? 17.237 1.601 3.186 1.00 44.47 201 LEU A O 1
ATOM 1539 N N . ASP A 1 202 ? 16.736 1.415 5.381 1.00 48.16 202 ASP A N 1
ATOM 1540 C CA . ASP A 1 202 ? 16.444 -0.001 5.464 1.00 48.16 202 ASP A CA 1
ATOM 1541 C C . ASP A 1 202 ? 15.241 -0.210 4.549 1.00 48.16 202 ASP A C 1
ATOM 1543 O O . ASP A 1 202 ? 14.083 -0.136 4.976 1.00 48.16 202 ASP A O 1
ATOM 1547 N N . PHE A 1 203 ? 15.515 -0.398 3.254 1.00 40.00 203 PHE A N 1
ATOM 1548 C CA . PHE A 1 203 ? 14.543 -0.876 2.308 1.00 40.00 203 PHE A CA 1
ATOM 1549 C C . PHE A 1 203 ? 13.947 -2.069 3.041 1.00 40.00 203 PHE A C 1
ATOM 1551 O O . PHE A 1 203 ? 14.704 -2.988 3.400 1.00 40.00 203 PHE A O 1
ATOM 1558 N N . PRO A 1 204 ? 12.630 -2.068 3.350 1.00 46.12 204 PRO A N 1
ATOM 1559 C CA . PRO A 1 204 ? 12.015 -3.301 3.794 1.00 46.12 204 PRO A CA 1
ATOM 1560 C C . PRO A 1 204 ? 12.489 -4.321 2.776 1.00 46.12 204 PRO A C 1
ATOM 1562 O O . PRO A 1 204 ? 12.580 -3.984 1.594 1.00 46.12 204 PRO A O 1
ATOM 1565 N N . SER A 1 205 ? 12.876 -5.511 3.215 1.00 51.84 205 SER A N 1
ATOM 1566 C CA . SER A 1 205 ? 13.264 -6.597 2.325 1.00 51.84 205 SER A CA 1
ATOM 1567 C C . SER A 1 205 ? 12.068 -7.000 1.442 1.00 51.84 205 SER A C 1
ATOM 1569 O O . SER A 1 205 ? 11.569 -8.113 1.541 1.00 51.84 205 SER A O 1
ATOM 1571 N N . GLY A 1 206 ? 11.454 -6.073 0.703 1.00 46.72 206 GLY A N 1
ATOM 1572 C CA . GLY A 1 206 ? 11.876 -5.870 -0.669 1.00 46.72 206 GLY A CA 1
ATOM 1573 C C . GLY A 1 206 ? 11.771 -7.207 -1.315 1.00 46.72 206 GLY A C 1
ATOM 1574 O O . GLY A 1 206 ? 12.789 -7.852 -1.544 1.00 46.72 206 GLY A O 1
ATOM 1575 N N . ASP A 1 207 ? 10.517 -7.641 -1.384 1.00 59.38 207 ASP A N 1
ATOM 1576 C CA . ASP A 1 207 ? 10.088 -8.910 -1.906 1.00 59.38 207 ASP A CA 1
ATOM 1577 C C . ASP A 1 207 ? 10.758 -9.048 -3.264 1.00 59.38 207 ASP A C 1
ATOM 1579 O O . ASP A 1 207 ? 10.351 -8.430 -4.251 1.00 59.38 207 ASP A O 1
ATOM 1583 N N . LEU A 1 208 ? 11.893 -9.749 -3.278 1.00 66.38 208 LEU A N 1
ATOM 1584 C CA . LEU A 1 208 ? 12.706 -9.911 -4.472 1.00 66.38 208 LEU A CA 1
ATOM 1585 C C . LEU A 1 208 ? 11.820 -10.526 -5.559 1.00 66.38 208 LEU A C 1
ATOM 1587 O O . LEU A 1 208 ? 11.969 -10.208 -6.733 1.00 66.38 208 LEU A O 1
ATOM 1591 N N . ASP A 1 209 ? 10.830 -11.316 -5.135 1.00 65.06 209 ASP A N 1
ATOM 1592 C CA . ASP A 1 209 ? 9.804 -11.913 -5.968 1.00 65.06 209 ASP A CA 1
ATOM 1593 C C . ASP A 1 209 ? 8.875 -10.876 -6.611 1.00 65.06 209 ASP A C 1
ATOM 1595 O O . ASP A 1 209 ? 8.472 -11.087 -7.747 1.00 65.06 209 ASP A O 1
ATOM 1599 N N . ALA A 1 210 ? 8.587 -9.729 -5.986 1.00 70.69 210 ALA A N 1
ATOM 1600 C CA . ALA A 1 210 ? 7.792 -8.660 -6.600 1.00 70.69 210 ALA A CA 1
ATOM 1601 C C . ALA A 1 210 ? 8.561 -7.929 -7.714 1.00 70.69 210 ALA A C 1
ATOM 1603 O O . ALA A 1 210 ? 7.988 -7.607 -8.756 1.00 70.69 210 ALA A O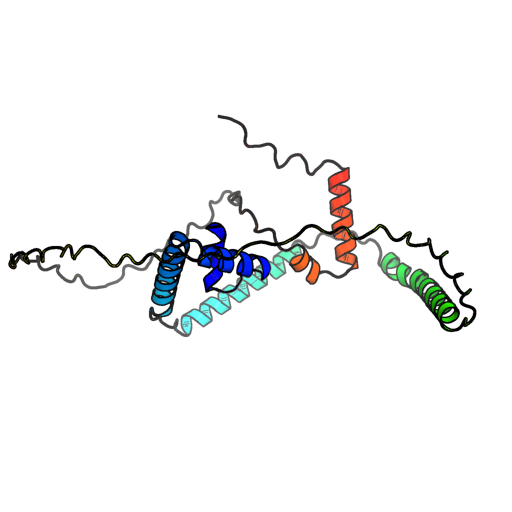 1
ATOM 1604 N N . ILE A 1 211 ? 9.871 -7.720 -7.533 1.00 68.12 211 ILE A N 1
ATOM 1605 C CA . ILE A 1 211 ? 10.743 -7.158 -8.578 1.00 68.12 211 ILE A CA 1
ATOM 1606 C C . ILE A 1 211 ? 10.948 -8.189 -9.698 1.00 68.12 211 ILE A C 1
ATOM 1608 O O . ILE A 1 211 ? 10.874 -7.854 -10.879 1.00 68.12 211 ILE A O 1
ATOM 1612 N N . LEU A 1 212 ? 11.131 -9.463 -9.342 1.00 76.25 212 LEU A N 1
ATOM 1613 C CA . LEU A 1 212 ? 11.263 -10.557 -10.303 1.00 76.25 212 LEU A CA 1
ATOM 1614 C C . LEU A 1 212 ? 9.938 -10.856 -11.027 1.00 76.25 212 LEU A C 1
ATOM 1616 O O . LEU A 1 212 ? 9.980 -11.299 -12.170 1.00 76.25 212 LEU A O 1
ATOM 1620 N N . ALA A 1 213 ? 8.769 -10.601 -10.431 1.00 79.44 213 ALA A N 1
ATOM 1621 C CA . ALA A 1 213 ? 7.462 -10.897 -11.031 1.00 79.44 213 ALA A CA 1
ATOM 1622 C C . ALA A 1 213 ? 7.189 -10.102 -12.317 1.00 79.44 213 ALA A C 1
ATOM 1624 O O . ALA A 1 213 ? 6.453 -10.580 -13.178 1.00 79.44 213 ALA A O 1
ATOM 1625 N N . GLY A 1 214 ? 7.797 -8.920 -12.465 1.00 81.12 214 GLY A N 1
ATOM 1626 C CA . GLY A 1 214 ? 7.714 -8.113 -13.686 1.00 81.12 214 GLY A CA 1
ATOM 1627 C C . GLY A 1 214 ? 8.748 -8.471 -14.757 1.00 81.12 214 GLY A C 1
ATOM 1628 O O . GLY A 1 214 ? 8.620 -8.015 -15.890 1.00 81.12 214 GLY A O 1
ATOM 1629 N N . MET A 1 215 ? 9.765 -9.271 -14.421 1.00 90.38 215 MET A N 1
ATOM 1630 C CA . MET A 1 215 ? 10.862 -9.606 -15.330 1.00 90.38 215 MET A CA 1
ATOM 1631 C C . MET A 1 215 ? 10.549 -10.879 -16.115 1.00 90.38 215 MET A C 1
ATOM 1633 O O . MET A 1 215 ? 10.040 -11.868 -15.578 1.00 90.38 215 MET A O 1
ATOM 1637 N N . THR A 1 216 ? 10.909 -10.882 -17.394 1.00 91.06 216 THR A N 1
ATOM 1638 C CA . THR A 1 216 ? 10.914 -12.108 -18.195 1.00 91.06 216 THR A CA 1
ATOM 1639 C C . THR A 1 216 ? 11.956 -13.086 -17.646 1.00 91.06 216 THR A C 1
ATOM 1641 O O . THR A 1 216 ? 12.947 -12.685 -17.033 1.00 91.06 216 THR A O 1
ATOM 1644 N N . ASP A 1 217 ? 11.772 -14.390 -17.862 1.00 90.44 217 ASP A N 1
ATOM 1645 C CA . ASP A 1 217 ? 12.678 -15.397 -17.286 1.00 90.44 217 ASP A CA 1
ATOM 1646 C C . ASP A 1 217 ? 14.134 -15.231 -17.762 1.00 90.44 217 ASP A C 1
ATOM 1648 O O . ASP A 1 217 ? 15.071 -15.478 -17.004 1.00 90.44 217 ASP A O 1
ATOM 1652 N N . GLN A 1 218 ? 14.333 -14.700 -18.972 1.00 88.94 218 GLN A N 1
ATOM 1653 C CA . GLN A 1 218 ? 15.657 -14.362 -19.495 1.00 88.94 218 GLN A CA 1
ATOM 1654 C C . GLN A 1 218 ? 16.322 -13.213 -18.716 1.00 88.94 218 GLN A C 1
ATOM 1656 O O . GLN A 1 218 ? 17.522 -13.257 -18.435 1.00 88.94 218 GLN A O 1
ATOM 1661 N N . GLU A 1 219 ? 15.557 -12.186 -18.349 1.00 88.00 219 GLU A N 1
ATOM 1662 C CA . GLU A 1 219 ? 16.056 -11.058 -17.558 1.00 88.00 219 GLU A CA 1
ATOM 1663 C C . GLU A 1 219 ? 16.384 -11.492 -16.125 1.00 88.00 219 GLU A C 1
ATOM 1665 O O . GLU A 1 219 ? 17.404 -11.064 -15.577 1.00 88.00 219 GLU A O 1
ATOM 1670 N N . LYS A 1 220 ? 15.589 -12.405 -15.547 1.00 92.81 220 LYS A N 1
ATOM 1671 C CA . LYS A 1 220 ? 15.876 -13.008 -14.236 1.00 92.81 220 LYS A CA 1
ATOM 1672 C C . LYS A 1 220 ? 17.198 -13.770 -14.243 1.00 92.81 220 LYS A C 1
ATOM 1674 O O . LYS A 1 220 ? 18.024 -13.568 -13.353 1.00 92.81 220 LYS A O 1
ATOM 1679 N N . GLU A 1 221 ? 17.436 -14.618 -15.245 1.00 91.19 221 GLU A N 1
ATOM 1680 C CA . GLU A 1 221 ? 18.700 -15.355 -15.361 1.00 91.19 221 GLU A CA 1
ATOM 1681 C C . GLU A 1 221 ? 19.899 -14.416 -15.519 1.00 91.19 221 GLU A C 1
ATOM 1683 O O . GLU A 1 221 ? 20.934 -14.609 -14.873 1.00 91.19 221 GLU A O 1
ATOM 1688 N N . HIS A 1 222 ? 19.762 -13.370 -16.338 1.00 91.38 222 HIS A N 1
ATOM 1689 C CA . HIS A 1 222 ? 20.817 -12.377 -16.519 1.00 91.38 222 HIS A CA 1
ATOM 1690 C C . HIS A 1 222 ? 21.126 -11.628 -15.212 1.00 91.38 222 HIS A C 1
ATOM 1692 O O . HIS A 1 222 ? 22.292 -11.455 -14.848 1.00 91.38 222 HIS A O 1
ATOM 1698 N N . PHE A 1 223 ? 20.090 -11.244 -14.464 1.00 87.81 223 PHE A N 1
ATOM 1699 C CA . PHE A 1 223 ? 20.226 -10.604 -13.159 1.00 87.81 223 PHE A CA 1
ATOM 1700 C C . PHE A 1 223 ? 20.926 -11.517 -12.138 1.00 87.81 223 PHE A C 1
ATOM 1702 O O . PHE A 1 223 ? 21.900 -11.105 -11.503 1.00 87.81 223 PHE A O 1
ATOM 1709 N N . LEU A 1 224 ? 20.511 -12.785 -12.040 1.00 89.44 224 LEU A N 1
ATOM 1710 C CA . LEU A 1 224 ? 21.137 -13.777 -11.157 1.00 89.44 224 LEU A CA 1
ATOM 1711 C C . LEU A 1 224 ? 22.609 -14.022 -11.511 1.00 89.44 224 LEU A C 1
ATOM 1713 O O . LEU A 1 224 ? 23.456 -14.124 -10.619 1.00 89.44 224 LEU A O 1
ATOM 1717 N N . LYS A 1 225 ? 22.938 -14.069 -12.805 1.00 90.75 225 LYS A N 1
ATOM 1718 C CA . LYS A 1 225 ? 24.317 -14.237 -13.273 1.00 90.75 225 LYS A CA 1
ATOM 1719 C C . LYS A 1 225 ? 25.192 -13.040 -12.903 1.00 90.75 225 LYS A C 1
ATOM 1721 O O . LYS A 1 225 ? 26.317 -13.236 -12.449 1.00 90.75 225 LYS A O 1
ATOM 1726 N N . ASN A 1 226 ? 24.668 -11.819 -13.008 1.00 87.00 226 ASN A N 1
ATOM 1727 C CA . ASN A 1 226 ? 25.376 -10.610 -12.581 1.00 87.00 226 ASN A CA 1
ATOM 1728 C C . ASN A 1 226 ? 25.605 -10.567 -11.065 1.00 87.00 226 ASN A C 1
ATOM 1730 O O . ASN A 1 226 ? 26.680 -10.156 -10.628 1.00 87.00 226 ASN A O 1
ATOM 1734 N N . LEU A 1 227 ? 24.648 -11.036 -10.257 1.00 85.69 227 LEU A N 1
ATOM 1735 C CA . LEU A 1 227 ? 24.843 -11.163 -8.808 1.00 85.69 227 LEU A CA 1
ATOM 1736 C C . LEU A 1 227 ? 25.938 -12.181 -8.465 1.00 85.69 227 LEU A C 1
ATOM 1738 O O . LEU A 1 227 ? 26.789 -11.914 -7.616 1.00 85.69 227 LEU A O 1
ATOM 1742 N N . GLN A 1 228 ? 25.964 -13.330 -9.147 1.00 86.75 228 GLN A N 1
ATOM 1743 C CA . GLN A 1 228 ? 27.024 -14.326 -8.962 1.00 86.75 228 GLN A CA 1
ATOM 1744 C C . GLN A 1 228 ? 28.394 -13.806 -9.408 1.00 86.75 228 GLN A C 1
ATOM 1746 O O . GLN A 1 228 ? 29.391 -14.066 -8.735 1.00 86.75 228 GLN A O 1
ATOM 1751 N N . GLN A 1 229 ? 28.440 -13.051 -10.507 1.00 87.19 229 GLN A N 1
ATOM 1752 C CA . GLN A 1 229 ? 29.657 -12.427 -11.015 1.00 87.19 229 GLN A CA 1
ATOM 1753 C C . GLN A 1 229 ? 30.199 -11.395 -10.014 1.00 87.19 229 GLN A C 1
ATOM 1755 O O . GLN A 1 229 ? 31.337 -11.520 -9.578 1.00 87.19 229 GLN A O 1
ATOM 1760 N N . LYS A 1 230 ? 29.356 -10.478 -9.518 1.00 79.50 230 LYS A N 1
ATOM 1761 C CA . LYS A 1 230 ? 29.741 -9.508 -8.475 1.00 79.50 230 LYS A CA 1
ATOM 1762 C C . LYS A 1 230 ? 30.217 -10.172 -7.180 1.00 79.50 230 LYS A C 1
ATOM 1764 O O . LYS A 1 230 ? 31.170 -9.699 -6.564 1.00 79.50 230 LYS A O 1
ATOM 1769 N N . LYS A 1 231 ? 29.602 -11.296 -6.789 1.00 81.06 231 LYS A N 1
ATOM 1770 C CA . LYS A 1 231 ? 30.058 -12.103 -5.646 1.00 81.06 231 LYS A CA 1
ATOM 1771 C C . LYS A 1 231 ? 31.445 -12.704 -5.890 1.00 81.06 231 LYS A C 1
ATOM 1773 O O . LYS A 1 231 ? 32.249 -12.768 -4.966 1.00 81.06 231 LYS A O 1
ATOM 1778 N N . LYS A 1 232 ? 31.716 -13.160 -7.114 1.00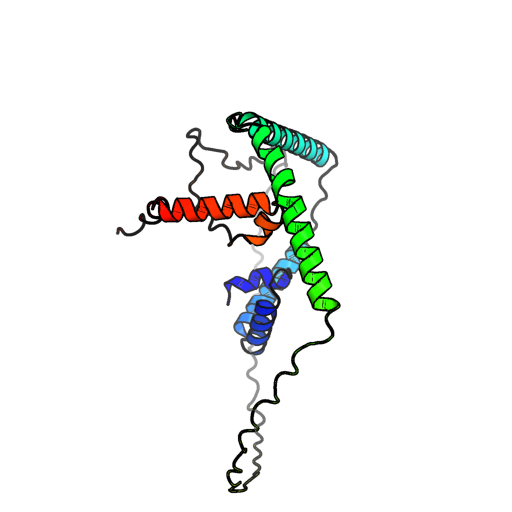 87.88 232 LYS A N 1
ATOM 1779 C CA . LYS A 1 232 ? 33.002 -13.752 -7.501 1.00 87.88 232 LYS A CA 1
ATOM 1780 C C . LYS A 1 232 ? 34.114 -12.708 -7.593 1.00 87.88 232 LYS A C 1
ATOM 1782 O O . LYS A 1 232 ? 35.242 -13.001 -7.213 1.00 87.88 232 LYS A O 1
ATOM 1787 N N . ASP A 1 233 ? 33.768 -11.503 -8.027 1.00 86.00 233 ASP A N 1
ATOM 1788 C CA . ASP A 1 233 ? 34.704 -10.394 -8.199 1.00 86.00 233 ASP A CA 1
ATOM 1789 C C . ASP A 1 233 ? 35.016 -9.672 -6.871 1.00 86.00 233 ASP A C 1
ATOM 1791 O O . ASP A 1 233 ? 35.782 -8.715 -6.851 1.00 86.00 233 ASP A O 1
ATOM 1795 N N . GLY A 1 234 ? 34.435 -10.111 -5.745 1.00 76.56 234 GLY A N 1
ATOM 1796 C CA . GLY A 1 234 ? 34.716 -9.565 -4.409 1.00 76.56 234 GLY A CA 1
ATOM 1797 C C . GLY A 1 234 ? 34.178 -8.149 -4.162 1.00 76.56 234 GLY A C 1
ATOM 1798 O O . GLY A 1 234 ? 34.271 -7.648 -3.046 1.00 76.56 234 GLY A O 1
ATOM 1799 N N . SER A 1 235 ? 33.543 -7.534 -5.163 1.00 66.38 235 SER A N 1
ATOM 1800 C CA . SER A 1 235 ? 33.030 -6.157 -5.129 1.00 66.38 235 SER A CA 1
ATOM 1801 C C . SER A 1 235 ? 31.902 -5.929 -4.109 1.00 66.38 235 SER A C 1
ATOM 1803 O O . SER A 1 235 ? 31.558 -4.783 -3.837 1.00 66.38 235 SER A O 1
ATOM 1805 N N . CYS A 1 236 ? 31.321 -6.983 -3.528 1.00 59.03 236 CYS A N 1
ATOM 1806 C CA . CYS A 1 236 ? 30.248 -6.864 -2.535 1.00 59.03 236 CYS A CA 1
ATOM 1807 C C . CYS A 1 236 ? 30.728 -6.645 -1.088 1.00 59.03 236 CYS A C 1
ATOM 1809 O O . CYS A 1 236 ? 29.880 -6.537 -0.210 1.00 59.03 236 CYS A O 1
ATOM 1811 N N . LEU A 1 237 ? 32.039 -6.620 -0.809 1.00 53.62 237 LEU A N 1
ATOM 1812 C CA . LEU A 1 237 ? 32.548 -6.546 0.571 1.00 53.62 237 LEU A CA 1
ATOM 1813 C C . LEU A 1 237 ? 33.019 -5.157 1.032 1.00 53.62 237 LEU A C 1
ATOM 1815 O O . LEU A 1 237 ? 33.374 -5.025 2.200 1.00 53.62 237 LEU A O 1
ATOM 1819 N N . GLU A 1 238 ? 32.987 -4.118 0.192 1.00 53.25 238 GLU A N 1
ATOM 1820 C CA . GLU A 1 238 ? 33.465 -2.786 0.612 1.00 53.25 238 GLU A CA 1
ATOM 1821 C C . GLU A 1 238 ? 32.385 -1.834 1.154 1.00 53.25 238 GLU A C 1
ATOM 1823 O O . GLU A 1 238 ? 32.742 -0.845 1.786 1.00 53.25 238 GLU A O 1
ATOM 1828 N N . SER A 1 239 ? 31.081 -2.118 1.021 1.00 50.78 239 SER A N 1
ATOM 1829 C CA . SER A 1 239 ? 30.043 -1.162 1.463 1.00 50.78 239 SER A CA 1
ATOM 1830 C C . SER A 1 239 ? 29.487 -1.385 2.875 1.00 50.78 239 SER A C 1
ATOM 1832 O O . SER A 1 239 ? 28.600 -0.649 3.285 1.00 50.78 239 SER A O 1
ATOM 1834 N N . SER A 1 240 ? 29.967 -2.375 3.638 1.00 49.47 240 SER A N 1
ATOM 1835 C CA . SER A 1 240 ? 29.456 -2.655 4.996 1.00 49.47 240 SER A CA 1
ATOM 1836 C C . SER A 1 240 ? 30.512 -2.540 6.102 1.00 49.47 240 SER A C 1
ATOM 1838 O O . SER A 1 240 ? 30.315 -3.065 7.194 1.00 49.47 240 SER A O 1
ATOM 1840 N N . SER A 1 241 ? 31.641 -1.870 5.838 1.00 46.03 241 SER A N 1
ATOM 1841 C CA . SER A 1 241 ? 32.719 -1.659 6.817 1.00 46.03 241 SER A CA 1
ATOM 1842 C C . SER A 1 241 ? 32.913 -0.184 7.184 1.00 46.03 241 SER A C 1
ATOM 1844 O O . SER A 1 241 ? 34.038 0.300 7.239 1.00 46.03 241 SER A O 1
ATOM 1846 N N . PHE A 1 242 ? 31.832 0.529 7.487 1.00 47.53 242 PHE A N 1
ATOM 1847 C CA . PHE A 1 242 ? 31.887 1.752 8.287 1.00 47.53 242 PHE A CA 1
ATOM 1848 C C . PHE A 1 242 ? 30.718 1.722 9.270 1.00 47.53 242 PHE A C 1
ATOM 1850 O O . PHE A 1 242 ? 29.594 1.987 8.889 1.00 47.53 242 PHE A O 1
ATOM 1857 N N . ILE A 1 243 ? 30.991 1.276 10.498 1.00 45.66 243 ILE A N 1
ATOM 1858 C CA . ILE A 1 243 ? 30.510 1.789 11.795 1.00 45.66 243 ILE A CA 1
ATOM 1859 C C . ILE A 1 243 ? 31.127 0.846 12.830 1.00 45.66 243 ILE A C 1
ATOM 1861 O O . ILE A 1 243 ? 30.595 -0.196 13.200 1.00 45.66 243 ILE A O 1
ATOM 1865 N N . SER A 1 244 ? 32.335 1.194 13.246 1.00 43.94 244 SER A N 1
ATOM 1866 C CA . SER A 1 244 ? 32.888 0.749 14.516 1.00 43.94 244 SER A CA 1
ATOM 1867 C C . SER A 1 244 ? 33.971 1.745 14.895 1.00 43.94 244 SER A C 1
ATOM 1869 O O . SER A 1 244 ? 35.150 1.467 14.703 1.00 43.94 244 SER A O 1
ATOM 1871 N N . LEU A 1 245 ? 33.576 2.926 15.376 1.00 45.81 245 LEU A N 1
ATOM 1872 C CA . LEU A 1 245 ? 34.470 3.810 16.120 1.00 45.81 245 LEU A CA 1
ATOM 1873 C C . LEU A 1 245 ? 33.689 4.814 16.985 1.00 45.81 245 LEU A C 1
ATOM 1875 O O . LEU A 1 245 ? 33.007 5.680 16.450 1.00 45.81 245 LEU A O 1
ATOM 1879 N N . ALA A 1 246 ? 33.906 4.639 18.297 1.00 47.62 246 ALA A N 1
ATOM 1880 C CA . ALA A 1 246 ? 33.822 5.565 19.438 1.00 47.62 246 ALA A CA 1
ATOM 1881 C C . ALA A 1 246 ? 32.474 6.214 19.793 1.00 47.62 246 ALA A C 1
ATOM 1883 O O . ALA A 1 246 ? 32.075 7.198 19.139 1.00 47.62 246 ALA A O 1
#

Foldseek 3Di:
DVVCLLCVVVPPDDPVVNVVVVVVCVPDPVSVVVSVVSVVVVVVVVPPDDPDDDPVVVVVVVVVVVVVVVVVVVVCVVPPPPPPCPDPPVVVVVVVVVVVVVVVVVVVVVCVVPPPPPPPPDPPPPPPPPDDDDDDDDDDDDDDDDDDDDDDDDDDPDDDDDPDDPDDDDPDPPPDDPDDDDDPPPPPPDDPPPDDPPPPPPPPPPPVCVVCVPDDPVVVVVVVVVVVVCVVVVVPPPPPPPDDDD

pLDDT: mean 72.47, std 20.22, range [38.19, 98.19]

Sequence (246 aa):
MQRWLPEYPDGDLPAFWKGRLKSHLGHCPACRRELAALKEVVAAIKAAPVAEPGPEFWMEFSRDLHLKLARVAHETQQAAPETPRISLWWSRLPYLLGAPALAVLLLWVGTYITNPERPALAPPPQVAQKAAPTNGEPAQPAALAKSKAAPPPAETPRVAEAPKAERAQTPAVAQAPLGAAAEQYLYATLDDNGAWPDDDLDFPSGDLDAILAGMTDQEKEHFLKNLQQKKKDGSCLESSSFISLA